Protein AF-A0A924CHD5-F1 (afdb_monomer_lite)

Radius of gyration: 20.95 Å; chains: 1; bounding box: 56×37×67 Å

Sequence (253 aa):
MTVSTIKPTGGLIPEVLKLLKDGFDDSRLDIYEPNLYRAAMLSTLPEVVMWKGEILHQLALRAERRGELQKSFRLYKLAIPHLKESSVQGEARCLRDMGIRLTLAADPDEGVETVRMACELHHLDVEMAEGSEQESKGERQLLVGHGYLLRARVIGDEDRRSAIQELIDLTIVESPGFSLRDQTILVNFTSRHTRGAARRELHRRQLELNARRFKPVDTAKSIAQVVIDTQLHMTGQIVGSVLRKEWTLPRPW

pLDDT: mean 87.85, std 13.07, range [31.47, 98.19]

Secondary structure (DSSP, 8-state):
-----PPPSSSHHHHHHHHHHHTTT-GGGGGGHHHHHHHHHH---HHHHHHHHHHHHHHHHHHHHTT-HHHHHHHHHHHHHHHHHH-HHHHHHHHHHHHHHHHHHS-HHHHHHHHHHHHHHHHHHHHTTTTSTTHHHHHHHHHHHHHHHHHHHHHTTTTHHHHHHHHHHHHHS--TT--HHHHHHHHHHHHHS--HHHHHHHHHHHHHHHHHTT-HHHHHHHHHHHHHHHHHHHHHHHHHHHH-S---PPP--

Foldseek 3Di:
DQDQPDQDDDDDLVVLLVVCVLPVVPPVSVVCLVVLVCLLPPNPPPNSLLCNLSSLLSSLSVCVVVVVLVSSLVSLVVNQVSQVSNALLSNLVSLLVNLLSCCQPNPLVSSLVSLVVSLVSLVVQLVVQPPHPCNVVSVLVNLLSLLSSLLSCCSSVPVNVVSLVVLLVSLLPPNPNDDLVSNLVSLVSSLVVADDPSNLSSLVSQLVSCVVSVPVVSNVVSVVVNVVNVVVVVVVVVCCVVVPDPPPDPPRD

Structure (mmCIF, N/CA/C/O backbone):
data_AF-A0A924CHD5-F1
#
_entry.id   AF-A0A924CHD5-F1
#
loop_
_atom_site.group_PDB
_atom_site.id
_atom_site.type_symbol
_atom_site.label_atom_id
_atom_site.label_alt_id
_atom_site.label_comp_id
_atom_site.label_asym_id
_atom_site.label_entity_id
_atom_site.label_seq_id
_atom_site.pdbx_PDB_ins_code
_atom_site.Cartn_x
_atom_site.Cartn_y
_atom_site.Cartn_z
_atom_site.occupancy
_atom_site.B_iso_or_equiv
_atom_site.auth_seq_id
_atom_site.auth_comp_id
_atom_site.auth_asym_id
_atom_site.auth_atom_id
_atom_site.pdbx_PDB_model_num
ATOM 1 N N . MET A 1 1 ? 30.028 -9.217 -13.991 1.00 31.47 1 MET A N 1
ATOM 2 C CA . MET A 1 1 ? 30.075 -7.756 -13.780 1.00 31.47 1 MET A CA 1
ATOM 3 C C . MET A 1 1 ? 28.727 -7.184 -14.193 1.00 31.47 1 MET A C 1
ATOM 5 O O . MET A 1 1 ? 28.491 -7.009 -15.380 1.00 31.47 1 MET A O 1
ATOM 9 N N . THR A 1 2 ? 27.802 -7.006 -13.252 1.00 32.81 2 THR A N 1
ATOM 10 C CA . THR A 1 2 ? 26.522 -6.329 -13.496 1.00 32.81 2 THR A CA 1
ATOM 11 C C . THR A 1 2 ? 26.797 -4.835 -13.574 1.00 32.81 2 THR A C 1
ATOM 13 O O . THR A 1 2 ? 27.087 -4.190 -12.569 1.00 32.81 2 THR A O 1
ATOM 16 N N . VAL A 1 3 ? 26.790 -4.289 -14.788 1.00 36.47 3 VAL A N 1
ATOM 17 C CA . VAL A 1 3 ? 26.818 -2.841 -14.989 1.00 36.47 3 VAL A CA 1
ATOM 18 C C . VAL A 1 3 ? 25.553 -2.299 -14.331 1.00 36.47 3 VAL A C 1
ATOM 20 O O . VAL A 1 3 ? 24.452 -2.607 -14.778 1.00 36.47 3 VAL A O 1
ATOM 23 N N . SER A 1 4 ? 25.707 -1.540 -13.246 1.00 43.88 4 SER A N 1
ATOM 24 C CA . SER A 1 4 ? 24.625 -0.745 -12.669 1.00 43.88 4 SER A CA 1
ATOM 25 C C . SER A 1 4 ? 24.182 0.262 -13.731 1.00 43.88 4 SER A C 1
ATOM 27 O O . SER A 1 4 ? 24.794 1.313 -13.918 1.00 43.88 4 SER A O 1
ATOM 29 N N . THR A 1 5 ? 23.181 -0.104 -14.529 1.00 57.34 5 THR A N 1
ATOM 30 C CA . THR A 1 5 ? 22.577 0.790 -15.514 1.00 57.34 5 THR A CA 1
ATOM 31 C C . THR A 1 5 ? 21.769 1.834 -14.764 1.00 57.34 5 THR A C 1
ATOM 33 O O . THR A 1 5 ? 20.657 1.574 -14.300 1.00 57.34 5 THR A O 1
ATOM 36 N N . ILE A 1 6 ? 22.357 3.021 -14.622 1.00 64.56 6 ILE A N 1
ATOM 37 C CA . ILE A 1 6 ? 21.700 4.191 -14.046 1.00 64.56 6 ILE A CA 1
ATOM 38 C C . ILE A 1 6 ? 20.466 4.499 -14.898 1.00 64.56 6 ILE A C 1
ATOM 40 O O . ILE A 1 6 ? 20.576 4.760 -16.097 1.00 64.56 6 ILE A O 1
ATOM 44 N N . LYS A 1 7 ? 19.278 4.450 -14.283 1.00 72.31 7 LYS A N 1
ATOM 45 C CA . LYS A 1 7 ? 18.031 4.801 -14.971 1.00 72.31 7 LYS A CA 1
ATOM 46 C C . LYS A 1 7 ? 18.092 6.274 -15.394 1.00 72.31 7 LYS A C 1
ATOM 48 O O . LYS A 1 7 ? 18.466 7.109 -14.569 1.00 72.31 7 LYS A O 1
ATOM 53 N N . PRO A 1 8 ? 17.706 6.616 -16.634 1.00 72.31 8 PRO A N 1
ATOM 54 C CA . PRO A 1 8 ? 17.754 7.990 -17.107 1.00 72.31 8 PRO A CA 1
ATOM 55 C C . PRO A 1 8 ? 16.837 8.863 -16.250 1.00 72.31 8 PRO A C 1
ATOM 57 O O . PRO A 1 8 ? 15.700 8.487 -15.948 1.00 72.31 8 PRO A O 1
ATOM 60 N N . THR A 1 9 ? 17.349 10.021 -15.839 1.00 65.56 9 THR A N 1
ATOM 61 C CA . THR A 1 9 ? 16.589 11.033 -15.111 1.00 65.56 9 THR A CA 1
ATOM 62 C C . THR A 1 9 ? 15.868 11.935 -16.115 1.00 65.56 9 THR A C 1
ATOM 64 O O . THR A 1 9 ? 16.492 12.566 -16.962 1.00 65.56 9 THR A O 1
ATOM 67 N N . GLY A 1 10 ? 14.536 11.988 -16.024 1.00 67.25 10 GLY A N 1
ATOM 68 C CA . GLY A 1 10 ? 13.690 12.782 -16.923 1.00 67.25 10 GLY A CA 1
ATOM 69 C C . GLY A 1 10 ? 13.136 12.006 -18.123 1.00 67.25 10 GLY A C 1
ATOM 70 O O . GLY A 1 10 ? 13.514 10.864 -18.384 1.00 67.25 10 GLY A O 1
ATOM 71 N N . GLY A 1 11 ? 12.185 12.626 -18.822 1.00 83.19 11 GLY A N 1
ATOM 72 C CA . GLY A 1 11 ? 11.476 12.031 -19.951 1.00 83.19 11 GLY A CA 1
ATOM 73 C C . GLY A 1 11 ? 10.073 11.543 -19.594 1.00 83.19 11 GLY A C 1
ATOM 74 O O . GLY A 1 11 ? 9.684 11.445 -18.427 1.00 83.19 11 GLY A O 1
ATOM 75 N N . LEU A 1 12 ? 9.309 11.204 -20.634 1.00 87.81 12 LEU A N 1
ATOM 76 C CA . LEU A 1 12 ? 7.874 10.941 -20.522 1.00 87.81 12 LEU A CA 1
ATOM 77 C C . LEU A 1 12 ? 7.551 9.797 -19.549 1.00 87.81 12 LEU A C 1
ATOM 79 O O . LEU A 1 12 ? 6.596 9.888 -18.782 1.00 87.81 12 LEU A O 1
ATOM 83 N N . ILE A 1 13 ? 8.340 8.718 -19.553 1.00 91.12 13 ILE A N 1
ATOM 84 C CA . ILE A 1 13 ? 8.077 7.550 -18.703 1.00 91.12 13 ILE A CA 1
ATOM 85 C C . ILE A 1 13 ? 8.277 7.874 -17.210 1.00 91.12 13 ILE A C 1
ATOM 87 O O . ILE A 1 13 ? 7.316 7.701 -16.456 1.00 91.12 13 ILE A O 1
ATOM 91 N N . PRO A 1 14 ? 9.442 8.376 -16.746 1.00 90.81 14 PRO A N 1
ATOM 92 C CA . PRO A 1 14 ? 9.608 8.797 -15.352 1.00 90.81 14 PRO A CA 1
ATOM 93 C C . PRO A 1 14 ? 8.575 9.828 -14.884 1.00 90.81 14 PRO A C 1
ATOM 95 O O . PRO A 1 14 ? 8.095 9.740 -13.754 1.00 90.81 14 PRO A O 1
ATOM 98 N N . GLU A 1 15 ? 8.210 10.783 -15.743 1.00 92.06 15 GLU A N 1
ATOM 99 C CA . GLU A 1 15 ? 7.217 11.815 -15.428 1.00 92.06 15 GLU A CA 1
ATOM 100 C C . GLU A 1 15 ? 5.823 11.225 -15.220 1.00 92.06 15 GLU A C 1
ATOM 102 O O . GLU A 1 15 ? 5.183 11.494 -14.202 1.00 92.06 15 GLU A O 1
ATOM 107 N N . VAL A 1 16 ? 5.372 10.355 -16.129 1.00 93.38 16 VAL A N 1
ATOM 108 C CA . VAL A 1 16 ? 4.087 9.663 -15.982 1.00 93.38 16 VAL A CA 1
ATOM 109 C C . VAL A 1 16 ? 4.096 8.777 -14.736 1.00 93.38 16 VAL A C 1
ATOM 111 O O . VAL A 1 16 ? 3.138 8.801 -13.968 1.00 93.38 16 VAL A O 1
ATOM 114 N N . LEU A 1 17 ? 5.174 8.035 -14.469 1.00 93.31 17 LEU A N 1
ATOM 115 C CA . LEU A 1 17 ? 5.277 7.204 -13.262 1.00 93.31 17 LEU A CA 1
ATOM 116 C C . LEU A 1 17 ? 5.223 8.040 -11.977 1.00 93.31 17 LEU A C 1
ATOM 118 O O . LEU A 1 17 ? 4.584 7.629 -11.006 1.00 93.31 17 LEU A O 1
ATOM 122 N N . LYS A 1 18 ? 5.836 9.229 -11.975 1.00 91.69 18 LYS A N 1
ATOM 123 C CA . LYS A 1 18 ? 5.732 10.181 -10.865 1.00 91.69 18 LYS A CA 1
ATOM 124 C C . LYS A 1 18 ? 4.294 10.666 -10.681 1.00 91.69 18 LYS A C 1
ATOM 126 O O . LYS A 1 18 ? 3.791 10.604 -9.562 1.00 91.69 18 LYS A O 1
ATOM 131 N N . LEU A 1 19 ? 3.602 11.041 -11.762 1.00 92.81 19 LEU A N 1
ATOM 132 C CA . LEU A 1 19 ? 2.182 11.407 -11.709 1.00 92.81 19 LEU A CA 1
ATOM 133 C C . LEU A 1 19 ? 1.327 10.277 -11.123 1.00 92.81 19 LEU A C 1
ATOM 135 O O . LEU A 1 19 ? 0.512 10.529 -10.241 1.00 92.81 19 LEU A O 1
ATOM 139 N N . LEU A 1 20 ? 1.540 9.028 -11.554 1.00 92.69 20 LEU A N 1
ATOM 140 C CA . LEU A 1 20 ? 0.814 7.865 -11.027 1.00 92.69 20 LEU A CA 1
ATOM 141 C C . LEU A 1 20 ? 1.077 7.614 -9.538 1.00 92.69 20 LEU A C 1
ATOM 143 O O . LEU A 1 20 ? 0.178 7.168 -8.821 1.00 92.69 20 LEU A O 1
ATOM 147 N N . LYS A 1 21 ? 2.302 7.878 -9.075 1.00 89.25 21 LYS A N 1
ATOM 148 C CA . LYS A 1 21 ? 2.693 7.731 -7.672 1.00 89.25 21 LYS A CA 1
ATOM 149 C C . LYS A 1 21 ? 2.075 8.820 -6.795 1.00 89.25 21 LYS A C 1
ATOM 151 O O . LYS A 1 21 ? 1.578 8.507 -5.714 1.00 89.25 21 LYS A O 1
ATOM 156 N N . ASP A 1 22 ? 2.103 10.068 -7.253 1.00 88.06 22 ASP A N 1
ATOM 157 C CA . ASP A 1 22 ? 1.598 11.219 -6.502 1.00 88.06 22 ASP A CA 1
ATOM 158 C C . ASP A 1 22 ? 0.056 11.233 -6.502 1.00 88.06 22 ASP A C 1
ATOM 160 O O . ASP A 1 22 ? -0.579 11.375 -5.455 1.00 88.06 22 ASP A O 1
ATOM 164 N N . GLY A 1 23 ? -0.554 10.970 -7.660 1.00 88.00 23 GLY A N 1
ATOM 165 C CA . GLY A 1 23 ? -1.993 10.787 -7.860 1.00 88.00 23 GLY A CA 1
ATOM 166 C C . GLY A 1 23 ? -2.449 9.339 -7.679 1.00 88.00 23 GLY A C 1
ATOM 167 O O . GLY A 1 23 ? -3.265 8.841 -8.453 1.00 88.00 23 GLY A O 1
ATOM 168 N N . PHE A 1 24 ? -1.933 8.638 -6.666 1.00 86.69 24 PHE A N 1
ATOM 169 C CA . PHE A 1 24 ? -2.200 7.207 -6.468 1.00 86.69 24 PHE A CA 1
ATOM 170 C C . PHE A 1 24 ? -3.678 6.859 -6.239 1.00 86.69 24 PHE A C 1
ATOM 172 O O . PHE A 1 24 ? -4.020 5.689 -6.243 1.00 86.69 24 PHE A O 1
ATOM 179 N N . ASP A 1 25 ? -4.566 7.813 -6.001 1.00 86.25 25 ASP A N 1
ATOM 180 C CA . ASP A 1 25 ? -6.011 7.584 -5.903 1.00 86.25 25 ASP A CA 1
ATOM 181 C C . ASP A 1 25 ? -6.810 8.445 -6.894 1.00 86.25 25 ASP A C 1
ATOM 183 O O . ASP A 1 25 ? -8.025 8.574 -6.765 1.00 86.25 25 ASP A O 1
ATOM 187 N N . ASP A 1 26 ? -6.138 9.006 -7.904 1.00 89.50 26 ASP A N 1
ATOM 188 C CA . ASP A 1 26 ? -6.758 9.769 -8.981 1.00 89.50 26 ASP A CA 1
ATOM 189 C C . ASP A 1 26 ? -7.103 8.849 -10.160 1.00 89.50 26 ASP A C 1
ATOM 191 O O . ASP A 1 26 ? -6.224 8.346 -10.866 1.00 89.50 26 ASP A O 1
ATOM 195 N N . SER A 1 27 ? -8.399 8.623 -10.379 1.00 90.00 27 SER A N 1
ATOM 196 C CA . SER A 1 27 ? -8.899 7.813 -11.495 1.00 90.00 27 SER A CA 1
ATOM 197 C C . SER A 1 27 ? -8.709 8.486 -12.853 1.00 90.00 27 SER A C 1
ATOM 199 O O . SER A 1 27 ? -8.673 7.801 -13.872 1.00 90.00 27 SER A O 1
ATOM 201 N N . ARG A 1 28 ? -8.517 9.812 -12.911 1.00 92.25 28 ARG A N 1
ATOM 202 C CA . ARG A 1 28 ? -8.279 10.519 -14.182 1.00 92.25 28 ARG A CA 1
ATOM 203 C C . ARG A 1 28 ? -6.972 10.087 -14.827 1.00 92.25 28 ARG A C 1
ATOM 205 O O . ARG A 1 28 ? -6.844 10.131 -16.045 1.00 92.25 28 ARG A O 1
ATOM 212 N N . LEU A 1 29 ? -6.012 9.637 -14.022 1.00 93.81 29 LEU A N 1
ATOM 213 C CA . LEU A 1 29 ? -4.740 9.151 -14.527 1.00 93.81 29 LEU A CA 1
ATOM 214 C C . LEU A 1 29 ? -4.874 7.772 -15.200 1.00 93.81 29 LEU A C 1
ATOM 216 O O . LEU A 1 29 ? -3.907 7.320 -15.813 1.00 93.81 29 LEU A O 1
ATOM 220 N N . ASP A 1 30 ? -6.017 7.067 -15.109 1.00 92.50 30 ASP A N 1
ATOM 221 C CA . ASP A 1 30 ? -6.225 5.730 -15.717 1.00 92.50 30 ASP A CA 1
ATOM 222 C C . ASP A 1 30 ? -5.979 5.751 -17.237 1.00 92.50 30 ASP A C 1
ATOM 224 O O . ASP A 1 30 ? -5.567 4.748 -17.820 1.00 92.50 30 ASP A O 1
ATOM 228 N N . ILE A 1 31 ? -6.113 6.927 -17.861 1.00 93.62 31 ILE A N 1
ATOM 229 C CA . ILE A 1 31 ? -5.826 7.178 -19.280 1.00 93.62 31 ILE A CA 1
ATOM 230 C C .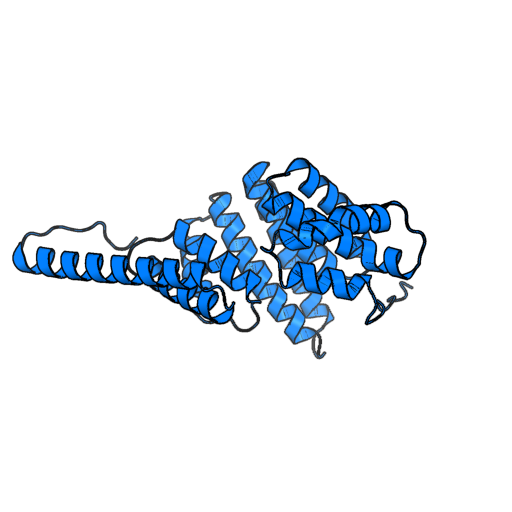 ILE A 1 31 ? -4.412 6.760 -19.711 1.00 93.62 31 ILE A C 1
ATOM 232 O O . ILE A 1 31 ? -4.201 6.422 -20.875 1.00 93.62 31 ILE A O 1
ATOM 236 N N . TYR A 1 32 ? -3.437 6.763 -18.796 1.00 94.69 32 TYR A N 1
ATOM 237 C CA . TYR A 1 32 ? -2.054 6.404 -19.113 1.00 94.69 32 TYR A CA 1
ATOM 238 C C . TYR A 1 32 ? -1.833 4.887 -19.177 1.00 94.69 32 TYR A C 1
ATOM 240 O O . TYR A 1 32 ? -0.871 4.433 -19.798 1.00 94.69 32 TYR A O 1
ATOM 248 N N . GLU A 1 33 ? -2.709 4.083 -18.569 1.00 94.62 33 GLU A N 1
ATOM 249 C CA . GLU A 1 33 ? -2.469 2.648 -18.390 1.00 94.62 33 GLU A CA 1
ATOM 250 C C . GLU A 1 33 ? -2.358 1.849 -19.690 1.00 94.62 33 GLU A C 1
ATOM 252 O O . GLU A 1 33 ? -1.415 1.063 -19.792 1.00 94.62 33 GLU A O 1
ATOM 257 N N . PRO A 1 34 ? -3.235 2.019 -20.701 1.00 95.31 34 PRO A N 1
ATOM 258 C CA . PRO A 1 34 ? -3.138 1.227 -21.926 1.00 95.31 34 PRO A CA 1
ATOM 259 C C . PRO A 1 34 ? -1.819 1.467 -22.666 1.00 95.31 34 PRO A C 1
ATOM 261 O O . PRO A 1 34 ? -1.208 0.528 -23.177 1.00 95.31 34 PRO A O 1
ATOM 264 N N . ASN A 1 35 ? -1.355 2.719 -22.686 1.00 94.56 35 ASN A N 1
ATOM 265 C CA . ASN A 1 35 ? -0.107 3.093 -23.345 1.00 94.56 35 ASN A CA 1
ATOM 266 C C . ASN A 1 35 ? 1.111 2.616 -22.554 1.00 94.56 35 ASN A C 1
ATOM 268 O O . ASN A 1 35 ? 2.040 2.085 -23.155 1.00 94.56 35 ASN A O 1
ATOM 272 N N . LEU A 1 36 ? 1.085 2.722 -21.224 1.00 95.19 36 LEU A N 1
ATOM 273 C CA . LEU A 1 36 ? 2.125 2.166 -20.361 1.00 95.19 36 LEU A CA 1
ATOM 274 C C . LEU A 1 36 ? 2.216 0.643 -20.478 1.00 95.19 36 LEU A C 1
ATOM 276 O O . LEU A 1 36 ? 3.312 0.104 -20.602 1.00 95.19 36 LEU A O 1
ATOM 280 N N . TYR A 1 37 ? 1.078 -0.051 -20.494 1.00 96.25 37 TYR A N 1
ATOM 281 C CA . TYR A 1 37 ? 1.039 -1.498 -20.674 1.00 96.25 37 TYR A CA 1
ATOM 282 C C . TYR A 1 37 ? 1.611 -1.890 -22.037 1.00 96.25 37 TYR A C 1
ATOM 284 O O . TYR A 1 37 ? 2.501 -2.733 -22.112 1.00 96.25 37 TYR A O 1
ATOM 292 N N . ARG A 1 38 ? 1.169 -1.229 -23.116 1.00 95.12 38 ARG A N 1
ATOM 293 C CA . ARG A 1 38 ? 1.713 -1.457 -24.461 1.00 95.12 38 ARG A CA 1
ATOM 294 C C . ARG A 1 38 ? 3.221 -1.209 -24.501 1.00 95.12 38 ARG A C 1
ATOM 296 O O . ARG A 1 38 ? 3.946 -2.033 -25.047 1.00 95.12 38 ARG A O 1
ATOM 303 N N . ALA A 1 39 ? 3.689 -0.116 -23.902 1.00 92.94 39 ALA A N 1
ATOM 304 C CA . ALA A 1 39 ? 5.104 0.222 -23.840 1.00 92.94 39 ALA A CA 1
ATOM 305 C C . ALA A 1 39 ? 5.903 -0.863 -23.102 1.00 92.94 39 ALA A C 1
ATOM 307 O O . ALA A 1 39 ? 6.859 -1.394 -23.658 1.00 92.94 39 ALA A O 1
ATOM 308 N N . ALA A 1 40 ? 5.473 -1.261 -21.903 1.00 94.38 40 ALA A N 1
ATOM 309 C CA . ALA A 1 40 ? 6.147 -2.291 -21.114 1.00 94.38 40 ALA A CA 1
ATOM 310 C C . ALA A 1 40 ? 6.175 -3.664 -21.804 1.00 94.38 40 ALA A C 1
ATOM 312 O O . ALA A 1 40 ? 7.127 -4.424 -21.622 1.00 94.38 40 ALA A O 1
ATOM 313 N N . MET A 1 41 ? 5.142 -3.999 -22.580 1.00 95.06 41 MET A N 1
ATOM 314 C CA . MET A 1 41 ? 5.026 -5.313 -23.214 1.00 95.06 41 MET A CA 1
ATOM 315 C C . MET A 1 41 ? 5.693 -5.397 -24.588 1.00 95.06 41 MET A C 1
ATOM 317 O O . MET A 1 41 ? 6.179 -6.469 -24.936 1.00 95.06 41 MET A O 1
ATOM 321 N N . LEU A 1 42 ? 5.698 -4.312 -25.368 1.00 93.94 42 LEU A N 1
ATOM 322 C CA . LEU A 1 42 ? 6.062 -4.353 -26.791 1.00 93.94 42 LEU A CA 1
ATOM 323 C C . LEU A 1 42 ? 7.258 -3.473 -27.163 1.00 93.94 42 LEU A C 1
ATOM 325 O O . LEU A 1 42 ? 7.823 -3.657 -28.237 1.00 93.94 42 LEU A O 1
ATOM 329 N N . SER A 1 43 ? 7.625 -2.492 -26.335 1.00 91.88 43 SER A N 1
ATOM 330 C CA . SER A 1 43 ? 8.692 -1.559 -26.695 1.00 91.88 43 SER A CA 1
ATOM 331 C C . SER A 1 43 ? 10.066 -2.211 -26.586 1.00 91.88 43 SER A C 1
ATOM 333 O O . SER A 1 43 ? 10.381 -2.866 -25.594 1.00 91.88 43 SER A O 1
ATOM 335 N N . THR A 1 44 ? 10.909 -1.953 -27.583 1.00 91.19 44 THR A N 1
ATOM 336 C CA . THR A 1 44 ? 12.344 -2.265 -27.566 1.00 91.19 44 THR A CA 1
ATOM 337 C C . THR A 1 44 ? 13.200 -1.039 -27.251 1.00 91.19 44 THR A C 1
ATOM 339 O O . THR A 1 44 ? 14.424 -1.148 -27.197 1.00 91.19 44 THR A O 1
ATOM 342 N N . LEU A 1 45 ? 12.581 0.131 -27.038 1.00 89.06 45 LEU A N 1
ATOM 343 C CA . LEU A 1 45 ? 13.307 1.355 -26.710 1.00 89.06 45 LEU A CA 1
ATOM 344 C C . LEU A 1 45 ? 14.052 1.172 -25.378 1.00 89.06 45 LEU A C 1
ATOM 346 O O . LEU A 1 45 ? 13.400 0.840 -24.380 1.00 89.06 45 LEU A O 1
ATOM 350 N N . PRO A 1 46 ? 15.375 1.427 -25.320 1.00 87.81 46 PRO A N 1
ATOM 351 C CA . PRO A 1 46 ? 16.176 1.184 -24.119 1.00 87.81 46 PRO A CA 1
ATOM 352 C C . PRO A 1 46 ? 15.618 1.860 -22.863 1.00 87.81 46 PRO A C 1
ATOM 354 O O . PRO A 1 46 ? 15.579 1.254 -21.796 1.00 87.81 46 PRO A O 1
ATOM 357 N N . GLU A 1 47 ? 15.113 3.088 -22.995 1.00 86.00 47 GLU A N 1
ATOM 358 C CA . GLU A 1 47 ? 14.473 3.821 -21.900 1.00 86.00 47 GLU A CA 1
ATOM 359 C C . GLU A 1 47 ? 13.262 3.076 -21.323 1.00 86.00 47 GLU A C 1
ATOM 361 O O . GLU A 1 47 ? 13.148 2.922 -20.110 1.00 86.00 47 GLU A O 1
ATOM 366 N N . VAL A 1 48 ? 12.389 2.531 -22.170 1.00 88.19 48 VAL A N 1
ATOM 367 C CA . VAL A 1 48 ? 11.199 1.805 -21.717 1.00 88.19 48 VAL A CA 1
ATOM 368 C C . VAL A 1 48 ? 11.598 0.482 -21.079 1.00 88.19 48 VAL A C 1
ATOM 370 O O . VAL A 1 48 ? 11.049 0.120 -20.041 1.00 88.19 48 VAL A O 1
ATOM 373 N N . VAL A 1 49 ? 12.582 -0.213 -21.658 1.00 89.75 49 VAL A N 1
ATOM 374 C CA . VAL A 1 49 ? 13.107 -1.473 -21.116 1.00 89.75 49 VAL A CA 1
ATOM 375 C C . VAL A 1 49 ? 13.664 -1.264 -19.703 1.00 89.75 49 VAL A C 1
ATOM 377 O O . VAL A 1 49 ? 13.310 -2.020 -18.801 1.00 89.75 49 VAL A O 1
ATOM 380 N N . MET A 1 50 ? 14.431 -0.192 -19.466 1.00 89.44 50 MET A N 1
ATOM 381 C CA . MET A 1 50 ? 14.963 0.145 -18.134 1.00 89.44 50 MET A CA 1
ATOM 382 C C . MET A 1 50 ? 13.875 0.460 -17.096 1.00 89.44 50 MET A C 1
ATOM 384 O O . MET A 1 50 ? 14.050 0.207 -15.900 1.00 89.44 50 MET A O 1
ATOM 388 N N . TRP A 1 51 ? 12.744 1.016 -17.531 1.00 92.75 51 TRP A N 1
ATOM 389 C CA . TRP A 1 51 ? 11.620 1.366 -16.658 1.00 92.75 51 TRP A CA 1
ATOM 390 C C . TRP A 1 51 ? 10.532 0.289 -16.591 1.00 92.75 51 TRP A C 1
ATOM 392 O O . TRP A 1 51 ? 9.594 0.428 -15.806 1.00 92.75 51 TRP A O 1
ATOM 402 N N . LYS A 1 52 ? 10.659 -0.808 -17.345 1.00 94.56 52 LYS A N 1
ATOM 403 C CA . LYS A 1 52 ? 9.629 -1.846 -17.487 1.00 94.56 52 LYS A CA 1
ATOM 404 C C . LYS A 1 52 ? 9.144 -2.400 -16.149 1.00 94.56 52 LYS A C 1
ATOM 406 O O . LYS A 1 52 ? 7.937 -2.479 -15.931 1.00 94.56 52 LYS A O 1
ATOM 411 N N . GLY A 1 53 ? 10.064 -2.726 -15.240 1.00 95.31 53 GLY A N 1
ATOM 412 C CA . GLY A 1 53 ? 9.716 -3.206 -13.900 1.00 95.31 53 GLY A CA 1
ATOM 413 C C . GLY A 1 53 ? 8.875 -2.201 -13.105 1.00 95.31 53 GLY A C 1
ATOM 414 O O . GLY A 1 53 ? 7.879 -2.576 -12.493 1.00 95.31 53 GLY A O 1
ATOM 415 N N . GLU A 1 54 ? 9.212 -0.909 -13.175 1.00 95.38 54 GLU A N 1
ATOM 416 C CA . GLU A 1 54 ? 8.447 0.147 -12.499 1.00 95.38 54 GLU A CA 1
ATOM 417 C C . GLU A 1 54 ? 7.071 0.345 -13.135 1.00 95.38 54 GLU A C 1
ATOM 419 O O . GLU A 1 54 ? 6.082 0.480 -12.421 1.00 95.38 54 GLU A O 1
ATOM 424 N N . ILE A 1 55 ? 6.995 0.322 -14.469 1.00 96.19 55 ILE A N 1
ATOM 425 C CA . ILE A 1 55 ? 5.729 0.436 -15.195 1.00 96.19 55 ILE A CA 1
ATOM 426 C C . ILE A 1 55 ? 4.784 -0.691 -14.780 1.00 96.19 55 ILE A C 1
ATOM 428 O O . ILE A 1 55 ? 3.652 -0.428 -14.378 1.00 96.19 55 ILE A O 1
ATOM 432 N N . LEU A 1 56 ? 5.248 -1.941 -14.844 1.00 97.81 56 LEU A N 1
ATOM 433 C CA . LEU A 1 56 ? 4.441 -3.110 -14.498 1.00 97.81 56 LEU A CA 1
ATOM 434 C C . LEU A 1 56 ? 3.998 -3.075 -13.034 1.00 97.81 56 LEU A C 1
ATOM 436 O O . LEU A 1 56 ? 2.830 -3.334 -12.750 1.00 97.81 56 LEU A O 1
ATOM 440 N N . HIS A 1 57 ? 4.889 -2.680 -12.125 1.00 97.00 57 HIS A N 1
ATOM 441 C CA . HIS A 1 57 ? 4.549 -2.513 -10.718 1.00 97.00 57 HIS A CA 1
ATOM 442 C C . HIS A 1 57 ? 3.476 -1.431 -10.508 1.00 97.00 57 HIS A C 1
ATOM 444 O O . HIS A 1 57 ? 2.478 -1.677 -9.830 1.00 97.00 57 HIS A O 1
ATOM 450 N N . GLN A 1 58 ? 3.605 -0.256 -11.134 1.00 95.88 58 GLN A N 1
ATOM 451 C CA . GLN A 1 58 ? 2.571 0.777 -11.029 1.00 95.88 58 GLN A CA 1
ATOM 452 C C . GLN A 1 58 ? 1.234 0.293 -11.593 1.00 95.88 58 GLN A C 1
ATOM 454 O O . GLN A 1 58 ? 0.205 0.498 -10.955 1.00 95.88 58 GLN A O 1
ATOM 459 N N . LEU A 1 59 ? 1.228 -0.398 -12.736 1.00 97.19 59 LEU A N 1
ATOM 460 C CA . LEU A 1 59 ? 0.010 -0.986 -13.298 1.00 97.19 59 LEU A CA 1
ATOM 461 C C . LEU A 1 59 ? -0.617 -2.026 -12.355 1.00 97.19 59 LEU A C 1
ATOM 463 O O . LEU A 1 59 ? -1.843 -2.061 -12.238 1.00 97.19 59 LEU A O 1
ATOM 467 N N . ALA A 1 60 ? 0.193 -2.831 -11.656 1.00 96.94 60 ALA A N 1
ATOM 468 C CA . ALA A 1 60 ? -0.289 -3.779 -10.649 1.00 96.94 60 ALA A CA 1
ATOM 469 C C . ALA A 1 60 ? -1.040 -3.048 -9.528 1.00 96.94 60 ALA A C 1
ATOM 471 O O . ALA A 1 60 ? -2.191 -3.377 -9.239 1.00 96.94 60 ALA A O 1
ATOM 472 N N . LEU A 1 61 ? -0.446 -1.980 -8.987 1.00 94.31 61 LEU A N 1
ATOM 473 C CA . LEU A 1 61 ? -1.058 -1.142 -7.954 1.00 94.31 61 LEU A CA 1
ATOM 474 C C . LEU A 1 61 ? -2.379 -0.501 -8.397 1.00 94.31 61 LEU A C 1
ATOM 476 O O . LEU A 1 61 ? -3.263 -0.280 -7.570 1.00 94.31 61 LEU A O 1
ATOM 480 N N . ARG A 1 62 ? -2.547 -0.171 -9.683 1.00 94.31 62 ARG A N 1
ATOM 481 C CA . ARG A 1 62 ? -3.824 0.375 -10.182 1.00 94.31 62 ARG A CA 1
ATOM 482 C C . ARG A 1 62 ? -4.875 -0.704 -10.372 1.00 94.31 62 ARG A C 1
ATOM 484 O O . ARG A 1 62 ? -6.022 -0.496 -9.982 1.00 94.31 62 ARG A O 1
ATOM 491 N N . ALA A 1 63 ? -4.474 -1.861 -10.896 1.00 94.38 63 ALA A N 1
ATOM 492 C CA . ALA A 1 63 ? -5.337 -3.032 -10.983 1.00 94.38 63 ALA A CA 1
ATOM 493 C C 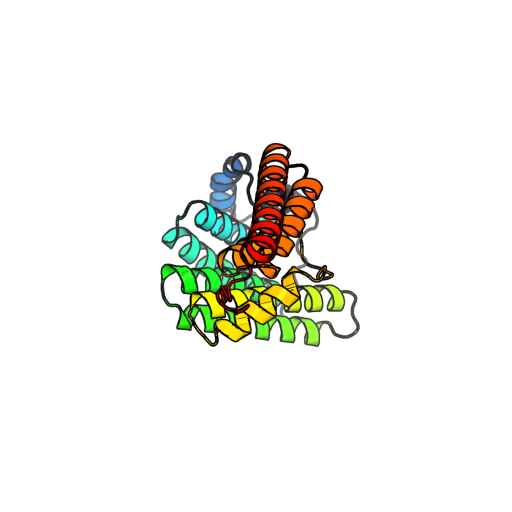. ALA A 1 63 ? -5.891 -3.409 -9.596 1.00 94.38 63 ALA A C 1
ATOM 495 O O . ALA A 1 63 ? -7.090 -3.640 -9.462 1.00 94.38 63 ALA A O 1
ATOM 496 N N . GLU A 1 64 ? -5.069 -3.356 -8.540 1.00 91.75 64 GLU A N 1
ATOM 497 C CA . GLU A 1 64 ? -5.537 -3.556 -7.159 1.00 91.75 64 GLU A CA 1
ATOM 498 C C . GLU A 1 64 ? -6.636 -2.585 -6.744 1.00 91.75 64 GLU A C 1
ATOM 500 O O . GLU A 1 64 ? -7.634 -2.998 -6.158 1.00 91.75 64 GLU A O 1
ATOM 505 N N . ARG A 1 65 ? -6.459 -1.290 -7.027 1.00 89.06 65 ARG A N 1
ATOM 506 C CA . ARG A 1 65 ? -7.424 -0.257 -6.626 1.00 89.06 65 ARG A CA 1
ATOM 507 C C . ARG A 1 65 ? -8.788 -0.454 -7.273 1.00 89.06 65 ARG A C 1
ATOM 509 O O . ARG A 1 65 ? -9.789 -0.066 -6.682 1.00 89.06 65 ARG A O 1
ATOM 516 N N . ARG A 1 66 ? -8.827 -1.076 -8.453 1.00 90.50 66 ARG A N 1
ATOM 517 C CA . ARG A 1 66 ? -10.065 -1.457 -9.145 1.00 90.50 66 ARG A CA 1
ATOM 518 C C . ARG A 1 66 ? -10.590 -2.841 -8.755 1.00 90.50 66 ARG A C 1
ATOM 520 O O . ARG A 1 66 ? -11.614 -3.263 -9.278 1.00 90.50 66 ARG A O 1
ATOM 527 N N . GLY A 1 67 ? -9.912 -3.556 -7.858 1.00 90.69 67 GLY A N 1
ATOM 528 C CA . GLY A 1 67 ? -10.279 -4.922 -7.480 1.00 90.69 67 GLY A CA 1
ATOM 529 C C . GLY A 1 67 ? -9.948 -5.977 -8.545 1.00 90.69 67 GLY A C 1
ATOM 530 O O . GLY A 1 67 ? -10.418 -7.107 -8.454 1.00 90.69 67 GLY A O 1
ATOM 531 N N . GLU A 1 68 ? -9.117 -5.655 -9.543 1.00 94.25 68 GLU A N 1
ATOM 532 C CA . GLU A 1 68 ? -8.680 -6.570 -10.608 1.00 94.25 68 GLU A CA 1
ATOM 533 C C . GLU A 1 68 ? -7.563 -7.511 -10.100 1.00 94.25 68 GLU A C 1
ATOM 535 O O . GLU A 1 68 ? -6.433 -7.498 -10.596 1.00 94.25 68 GLU A O 1
ATOM 540 N N . LEU A 1 69 ? -7.866 -8.331 -9.088 1.00 92.38 69 LEU A N 1
ATOM 541 C CA . LEU A 1 69 ? -6.883 -9.110 -8.316 1.00 92.38 69 LEU A CA 1
ATOM 542 C C . LEU A 1 69 ? -5.982 -10.003 -9.184 1.00 92.38 69 LEU A C 1
ATOM 544 O O . LEU A 1 69 ? -4.759 -9.936 -9.092 1.00 92.38 69 LEU A O 1
ATOM 548 N N . GLN A 1 70 ? -6.569 -10.789 -10.089 1.00 94.12 70 GLN A N 1
ATOM 549 C CA . GLN A 1 70 ? -5.806 -11.699 -10.955 1.00 94.12 70 GLN A CA 1
ATOM 550 C C . GLN A 1 70 ? -4.851 -10.959 -11.900 1.00 94.12 70 GLN A C 1
ATOM 552 O O . GLN A 1 70 ? -3.738 -11.412 -12.175 1.00 94.12 70 GLN A O 1
ATOM 557 N N . LYS A 1 71 ? -5.271 -9.789 -12.390 1.00 95.75 71 LYS A N 1
ATOM 558 C CA . LYS A 1 71 ? -4.434 -8.939 -13.237 1.00 95.75 71 LYS A CA 1
ATOM 559 C C . LYS A 1 71 ? -3.303 -8.313 -12.425 1.00 95.75 71 LYS A C 1
ATOM 561 O O . LYS A 1 71 ? -2.173 -8.305 -12.902 1.00 95.75 71 LYS A O 1
ATOM 566 N N . SER A 1 72 ? -3.589 -7.846 -11.209 1.00 96.38 72 SER A N 1
ATOM 567 C CA . SER A 1 72 ? -2.580 -7.326 -10.280 1.00 96.38 72 SER A CA 1
ATOM 568 C C . SER A 1 72 ? -1.481 -8.360 -10.006 1.00 96.38 72 SER A C 1
ATOM 570 O O . SER A 1 72 ? -0.315 -8.084 -10.283 1.00 96.38 72 SER A O 1
ATOM 572 N N . PHE A 1 73 ? -1.833 -9.587 -9.600 1.00 95.94 73 PHE A N 1
ATOM 573 C CA . PHE A 1 73 ? -0.841 -10.641 -9.352 1.00 95.94 73 PHE A CA 1
ATOM 574 C C . PHE A 1 73 ? -0.004 -10.976 -10.584 1.00 95.94 73 PHE A C 1
ATOM 576 O O . PHE A 1 73 ? 1.212 -11.144 -10.485 1.00 95.94 73 PHE A O 1
ATOM 583 N N . ARG A 1 74 ? -0.629 -11.041 -11.766 1.00 96.75 74 ARG A N 1
ATOM 584 C CA . ARG A 1 74 ? 0.104 -11.248 -13.019 1.00 96.75 74 ARG A CA 1
ATOM 585 C C . ARG A 1 74 ? 1.120 -10.131 -13.258 1.00 96.75 74 ARG A C 1
ATOM 587 O O . ARG A 1 74 ? 2.252 -10.415 -13.633 1.00 96.75 74 ARG A O 1
ATOM 594 N N . LEU A 1 75 ? 0.725 -8.878 -13.048 1.00 98.19 75 LEU A N 1
ATOM 595 C CA . LEU A 1 75 ? 1.595 -7.720 -13.248 1.00 98.19 75 LEU A CA 1
ATOM 596 C C . LEU A 1 75 ? 2.753 -7.690 -12.242 1.00 98.19 75 LEU A C 1
ATOM 598 O O . LEU A 1 75 ? 3.877 -7.429 -12.659 1.00 98.19 75 LEU A O 1
ATOM 602 N N . TYR A 1 76 ? 2.527 -8.044 -10.972 1.00 97.50 76 TYR A N 1
ATOM 603 C CA . TYR A 1 76 ? 3.608 -8.211 -9.992 1.00 97.50 76 TYR A CA 1
ATOM 604 C C . TYR A 1 76 ? 4.618 -9.273 -10.412 1.00 97.50 76 TYR A C 1
ATOM 606 O O . TYR A 1 76 ? 5.814 -8.996 -10.474 1.00 97.50 76 TYR A O 1
ATOM 614 N N . LYS A 1 77 ? 4.138 -10.467 -10.779 1.00 96.50 77 LYS A N 1
ATOM 615 C CA . LYS A 1 77 ? 4.997 -11.571 -11.233 1.00 96.50 77 LYS A CA 1
ATOM 616 C C . LYS A 1 77 ? 5.829 -11.189 -12.460 1.00 96.50 77 LYS A C 1
ATOM 618 O O . LYS A 1 77 ? 6.973 -11.611 -12.572 1.00 96.50 77 LYS A O 1
ATOM 623 N N . LEU A 1 78 ? 5.285 -10.357 -13.352 1.00 97.06 78 LEU A N 1
ATOM 624 C CA . LEU A 1 78 ? 6.028 -9.807 -14.489 1.00 97.06 78 LEU A CA 1
ATOM 625 C C . LEU A 1 78 ? 7.018 -8.700 -14.085 1.00 97.06 78 LEU A C 1
ATOM 627 O O . LEU A 1 78 ? 8.045 -8.544 -14.738 1.00 97.06 78 LEU A O 1
ATOM 631 N N . ALA A 1 79 ? 6.725 -7.918 -13.045 1.00 97.25 79 ALA A N 1
ATOM 632 C CA . ALA A 1 79 ? 7.572 -6.816 -12.593 1.00 97.25 79 ALA A CA 1
ATOM 633 C C . ALA A 1 79 ? 8.818 -7.288 -11.825 1.00 97.25 79 ALA A C 1
ATOM 635 O O . ALA A 1 79 ? 9.887 -6.701 -11.995 1.00 97.25 79 ALA A O 1
ATOM 636 N N . ILE A 1 80 ? 8.686 -8.329 -10.992 1.00 96.00 80 ILE A N 1
ATOM 637 C CA . ILE A 1 80 ? 9.733 -8.794 -10.062 1.00 96.00 80 ILE A CA 1
ATOM 638 C C . ILE A 1 80 ? 11.079 -9.072 -10.758 1.00 96.00 80 ILE A C 1
ATOM 640 O O . ILE A 1 80 ? 12.066 -8.488 -10.311 1.00 96.00 80 ILE A O 1
ATOM 644 N N . PRO A 1 81 ? 11.166 -9.858 -11.855 1.00 94.44 81 PRO A N 1
ATOM 645 C CA . PRO A 1 81 ? 12.452 -10.149 -12.498 1.00 94.44 81 PRO A CA 1
ATOM 646 C C . PRO A 1 81 ? 13.180 -8.881 -12.961 1.00 94.44 81 PRO A C 1
ATOM 648 O O . PRO A 1 81 ? 14.365 -8.706 -12.698 1.00 94.44 81 PRO A O 1
ATOM 651 N N . HIS A 1 82 ? 12.443 -7.940 -13.560 1.00 93.25 82 HIS A N 1
ATOM 652 C CA . HIS A 1 82 ? 12.998 -6.671 -14.034 1.00 93.25 82 HIS A CA 1
ATOM 653 C C . HIS A 1 82 ? 13.444 -5.747 -12.896 1.00 93.25 82 HIS A C 1
ATOM 655 O O . HIS A 1 82 ? 14.383 -4.970 -13.052 1.00 93.25 82 HIS A O 1
ATOM 661 N N . LEU A 1 83 ? 12.753 -5.784 -11.755 1.00 92.56 83 LEU A N 1
ATOM 662 C CA . LEU A 1 83 ? 13.125 -4.975 -10.598 1.00 92.56 83 LEU A CA 1
ATOM 663 C C . LEU A 1 83 ? 14.352 -5.548 -9.893 1.00 92.56 83 LEU A C 1
ATOM 665 O O . LEU A 1 83 ? 15.257 -4.771 -9.595 1.00 92.56 83 LEU A O 1
ATOM 669 N N . LYS A 1 84 ? 14.413 -6.873 -9.728 1.00 89.75 84 LYS A N 1
ATOM 670 C CA . LYS A 1 84 ? 15.541 -7.608 -9.142 1.00 89.75 84 LYS A CA 1
ATOM 671 C C . LYS A 1 84 ? 16.860 -7.350 -9.862 1.00 89.75 84 LYS A C 1
ATOM 673 O O . LYS A 1 84 ? 17.873 -7.109 -9.217 1.00 89.75 84 LYS A O 1
ATOM 678 N N . GLU A 1 85 ? 16.838 -7.338 -11.193 1.00 84.81 85 GLU A N 1
ATOM 679 C CA . GLU A 1 85 ? 18.015 -7.000 -12.005 1.00 84.81 85 GLU A CA 1
ATOM 680 C C . GLU A 1 85 ? 18.499 -5.559 -11.777 1.00 84.81 85 GLU A C 1
ATOM 682 O O . GLU A 1 85 ? 19.678 -5.266 -11.966 1.00 84.81 85 GLU A O 1
ATOM 687 N N . SER A 1 86 ? 17.597 -4.655 -11.378 1.00 81.31 86 SER A N 1
ATOM 688 C CA . SER A 1 86 ? 17.884 -3.221 -11.269 1.00 81.31 86 SER A CA 1
ATOM 689 C C . SER A 1 86 ? 18.235 -2.749 -9.856 1.00 81.31 86 SER A C 1
ATOM 691 O O . SER A 1 86 ? 19.086 -1.874 -9.716 1.00 81.31 86 SER A O 1
ATOM 693 N N . SER A 1 87 ? 17.571 -3.267 -8.815 1.00 84.06 87 SER A N 1
ATOM 694 C CA . SER A 1 87 ? 17.862 -2.940 -7.416 1.00 84.06 87 SER A CA 1
ATOM 695 C C . SER A 1 87 ? 17.151 -3.868 -6.424 1.00 84.06 87 SER A C 1
ATOM 697 O O . SER A 1 87 ? 15.969 -4.184 -6.586 1.00 84.06 87 SER A O 1
ATOM 699 N N . VAL A 1 88 ? 17.842 -4.190 -5.324 1.00 89.12 88 VAL A N 1
ATOM 700 C CA . VAL A 1 88 ? 17.286 -4.921 -4.165 1.00 89.12 88 VAL A CA 1
ATOM 701 C C . VAL A 1 88 ? 16.053 -4.196 -3.618 1.00 89.12 88 VAL A C 1
ATOM 703 O O . VAL A 1 88 ? 14.983 -4.784 -3.470 1.00 89.12 88 VAL A O 1
ATOM 706 N N . GLN A 1 89 ? 16.148 -2.874 -3.445 1.00 88.56 89 GLN A N 1
ATOM 707 C CA . GLN A 1 89 ? 15.025 -2.022 -3.050 1.00 88.56 89 GLN A CA 1
ATOM 708 C C . GLN A 1 89 ? 13.796 -2.143 -3.972 1.00 88.56 89 GLN A C 1
ATOM 710 O O . GLN A 1 89 ? 12.651 -2.026 -3.523 1.00 88.56 89 GLN A O 1
ATOM 715 N N . GLY A 1 90 ? 14.021 -2.314 -5.279 1.00 91.06 90 GLY A N 1
ATOM 716 C CA . GLY A 1 90 ? 12.966 -2.454 -6.276 1.00 91.06 90 GLY A CA 1
ATOM 717 C C . GLY A 1 90 ? 12.191 -3.755 -6.095 1.00 91.06 90 GLY A C 1
ATOM 718 O O . GLY A 1 90 ? 10.959 -3.719 -6.069 1.00 91.06 90 GLY A O 1
ATOM 719 N N . GLU A 1 91 ? 12.914 -4.867 -5.937 1.00 94.56 91 GLU A N 1
ATOM 720 C CA . GLU A 1 91 ? 12.359 -6.196 -5.644 1.00 94.56 91 GLU A CA 1
ATOM 721 C C . GLU A 1 91 ? 11.581 -6.184 -4.324 1.00 94.56 91 GLU A C 1
ATOM 723 O O . GLU A 1 91 ? 10.395 -6.517 -4.316 1.00 94.56 91 GLU A O 1
ATOM 728 N N . ALA A 1 92 ? 12.201 -5.689 -3.249 1.00 95.25 92 ALA A N 1
ATOM 729 C CA . ALA A 1 92 ? 11.607 -5.611 -1.916 1.00 95.25 92 ALA A CA 1
ATOM 730 C C . ALA A 1 92 ? 10.247 -4.897 -1.926 1.00 95.25 92 ALA A C 1
ATOM 732 O O . ALA A 1 92 ? 9.237 -5.429 -1.469 1.00 95.25 92 ALA A O 1
ATOM 733 N N . ARG A 1 93 ? 10.172 -3.713 -2.544 1.00 93.44 93 ARG A N 1
ATOM 734 C CA . ARG A 1 93 ? 8.922 -2.944 -2.623 1.00 93.44 93 ARG A CA 1
ATOM 735 C C . ARG A 1 93 ? 7.823 -3.685 -3.397 1.00 93.44 93 ARG A C 1
ATOM 737 O O . ARG A 1 93 ? 6.657 -3.599 -3.026 1.00 93.44 93 ARG A O 1
ATOM 744 N N . CYS A 1 94 ? 8.192 -4.380 -4.472 1.00 96.00 94 CYS A N 1
ATOM 745 C CA . CYS A 1 94 ? 7.259 -5.151 -5.292 1.00 96.00 94 CYS A CA 1
ATOM 746 C C . CYS A 1 94 ? 6.673 -6.328 -4.497 1.00 96.00 94 CYS A C 1
ATOM 748 O O . CYS A 1 94 ? 5.459 -6.524 -4.479 1.00 96.00 94 CYS A O 1
ATOM 750 N N . LEU A 1 95 ? 7.535 -7.066 -3.790 1.00 97.38 95 LEU A N 1
ATOM 751 C CA . LEU A 1 95 ? 7.142 -8.180 -2.927 1.00 97.38 95 LEU A CA 1
ATOM 752 C C . LEU A 1 95 ? 6.268 -7.712 -1.766 1.00 97.38 95 LEU A C 1
ATOM 754 O O . LEU A 1 95 ? 5.231 -8.311 -1.513 1.00 97.38 95 LEU A O 1
ATOM 758 N N . ARG A 1 96 ? 6.619 -6.600 -1.118 1.00 95.94 96 ARG A N 1
ATOM 759 C CA . ARG A 1 96 ? 5.827 -6.004 -0.037 1.00 95.94 96 ARG A CA 1
ATOM 760 C C . ARG A 1 96 ? 4.390 -5.700 -0.472 1.00 95.94 96 ARG A C 1
ATOM 762 O O . ARG A 1 96 ? 3.439 -6.035 0.235 1.00 95.94 96 ARG A O 1
ATOM 769 N N . ASP A 1 97 ? 4.228 -5.047 -1.623 1.00 95.62 97 ASP A N 1
ATOM 770 C CA . ASP A 1 97 ? 2.908 -4.651 -2.116 1.00 95.62 97 ASP A CA 1
ATOM 771 C C . ASP A 1 97 ? 2.108 -5.887 -2.596 1.00 95.62 97 ASP A C 1
ATOM 773 O O . ASP A 1 97 ? 0.923 -6.010 -2.271 1.00 95.62 97 ASP A O 1
ATOM 777 N N . MET A 1 98 ? 2.765 -6.858 -3.250 1.00 97.31 98 MET A N 1
ATOM 778 C CA . MET A 1 98 ? 2.170 -8.150 -3.628 1.00 97.31 98 MET A CA 1
ATOM 779 C C . MET A 1 98 ? 1.749 -8.988 -2.411 1.00 97.31 98 MET A C 1
ATOM 781 O O . MET A 1 98 ? 0.656 -9.554 -2.410 1.00 97.31 98 MET A O 1
ATOM 785 N N . GLY A 1 99 ? 2.585 -9.053 -1.375 1.00 97.06 99 GLY A N 1
ATOM 786 C CA . GLY A 1 99 ? 2.362 -9.848 -0.169 1.00 97.06 99 GLY A CA 1
ATOM 787 C C . GLY A 1 99 ? 1.098 -9.420 0.568 1.00 97.06 99 GLY A C 1
ATOM 788 O O . GLY A 1 99 ? 0.242 -10.253 0.834 1.00 97.06 99 GLY A O 1
ATOM 789 N N . ILE A 1 100 ? 0.873 -8.108 0.737 1.00 95.38 100 ILE A N 1
ATOM 790 C CA . ILE A 1 100 ? -0.398 -7.592 1.282 1.00 95.38 100 ILE A CA 1
ATOM 791 C C . ILE A 1 100 ? -1.614 -8.078 0.487 1.00 95.38 100 ILE A C 1
ATOM 793 O O . ILE A 1 100 ? -2.685 -8.289 1.062 1.00 95.38 100 ILE A O 1
ATOM 797 N N . ARG A 1 101 ? -1.494 -8.226 -0.837 1.00 93.81 101 ARG A N 1
ATOM 798 C CA . ARG A 1 101 ? -2.599 -8.742 -1.652 1.00 93.81 101 ARG A CA 1
ATOM 799 C C . ARG A 1 101 ? -2.785 -10.231 -1.514 1.00 93.81 101 ARG A C 1
ATOM 801 O O . ARG A 1 101 ? -3.939 -10.648 -1.462 1.00 93.81 101 ARG A O 1
ATOM 808 N N . LEU A 1 102 ? -1.703 -10.999 -1.446 1.00 94.94 102 LEU A N 1
ATOM 809 C CA . LEU A 1 102 ? -1.780 -12.422 -1.133 1.00 94.94 102 LEU A CA 1
ATOM 810 C C . LEU A 1 102 ? -2.523 -12.610 0.187 1.00 94.94 102 LEU A C 1
ATOM 812 O O . LEU A 1 102 ? -3.529 -13.318 0.200 1.00 94.94 102 LEU A O 1
ATOM 816 N N . THR A 1 103 ? -2.156 -11.835 1.216 1.00 93.94 103 THR A N 1
ATOM 817 C CA . THR A 1 103 ? -2.792 -11.940 2.528 1.00 93.94 103 THR A CA 1
ATOM 818 C C . THR A 1 103 ? -4.294 -11.645 2.487 1.00 93.94 103 THR A C 1
ATOM 820 O O . THR A 1 103 ? -5.077 -12.268 3.193 1.00 93.94 103 THR A O 1
ATOM 823 N N . LEU A 1 104 ? -4.721 -10.687 1.657 1.00 90.88 104 LEU A N 1
ATOM 824 C CA . LEU A 1 104 ? -6.129 -10.285 1.555 1.00 90.88 104 LEU A CA 1
ATOM 825 C C . LEU A 1 104 ? -6.997 -11.206 0.698 1.00 90.88 104 LEU A C 1
ATOM 827 O O . LEU A 1 104 ? -8.213 -11.205 0.877 1.00 90.88 104 LEU A O 1
ATOM 831 N N . ALA A 1 105 ? -6.420 -11.872 -0.301 1.00 90.44 105 ALA A N 1
ATOM 832 C CA . ALA A 1 105 ? -7.194 -12.393 -1.427 1.00 90.44 105 ALA A CA 1
ATOM 833 C C . ALA A 1 105 ? -6.865 -13.829 -1.844 1.00 90.44 105 ALA A C 1
ATOM 835 O O . ALA A 1 105 ? -7.566 -14.362 -2.706 1.00 90.44 105 ALA A O 1
ATOM 836 N N . ALA A 1 106 ? -5.808 -14.430 -1.304 1.00 89.31 106 ALA A N 1
ATOM 837 C CA . ALA A 1 106 ? -5.381 -15.766 -1.694 1.00 89.31 106 ALA A CA 1
ATOM 838 C C . ALA A 1 106 ? -4.977 -16.593 -0.473 1.00 89.31 106 ALA A C 1
ATOM 840 O O . ALA A 1 106 ? -5.775 -17.399 -0.001 1.00 89.31 106 ALA A O 1
ATOM 841 N N . ASP A 1 107 ? -3.770 -16.362 0.034 1.00 93.88 107 ASP A N 1
ATOM 842 C CA . ASP A 1 107 ? -3.156 -17.134 1.105 1.00 93.88 107 ASP A CA 1
ATOM 843 C C . ASP A 1 107 ? -2.582 -16.157 2.151 1.00 93.88 107 ASP A C 1
ATOM 845 O O . ASP A 1 107 ? -1.613 -15.438 1.868 1.00 93.88 107 ASP A O 1
ATOM 849 N N . PRO A 1 108 ? -3.233 -16.050 3.327 1.00 94.62 108 PRO A N 1
ATOM 850 C CA . PRO A 1 108 ? -2.773 -15.245 4.450 1.00 94.62 108 PRO A CA 1
ATOM 851 C C . PRO A 1 108 ? -1.326 -15.506 4.857 1.00 94.62 108 PRO A C 1
ATOM 853 O O . PRO A 1 108 ? -0.559 -14.546 4.965 1.00 94.62 108 PRO A O 1
ATOM 856 N N . ASP A 1 109 ? -0.955 -16.773 5.015 1.00 94.88 109 ASP A N 1
ATOM 857 C CA . ASP A 1 109 ? 0.345 -17.179 5.542 1.00 94.88 109 ASP A CA 1
ATOM 858 C C . ASP A 1 109 ? 1.438 -16.893 4.507 1.00 94.88 109 ASP A C 1
ATOM 860 O O . ASP A 1 109 ? 2.416 -16.205 4.807 1.00 94.88 109 ASP A O 1
ATOM 864 N N . GLU A 1 110 ? 1.226 -17.294 3.245 1.00 96.06 110 GLU A N 1
ATOM 865 C CA . GLU A 1 110 ? 2.146 -16.965 2.143 1.00 96.06 110 GLU A CA 1
ATOM 866 C C . GLU A 1 110 ? 2.308 -15.446 1.991 1.00 96.06 110 GLU A C 1
ATOM 868 O O . GLU A 1 110 ? 3.403 -14.936 1.730 1.00 96.06 110 GLU A O 1
ATOM 873 N N . GLY A 1 111 ? 1.219 -14.694 2.163 1.00 96.81 111 GLY A N 1
ATOM 874 C CA . GLY A 1 111 ? 1.244 -13.244 2.074 1.00 96.81 111 GLY A CA 1
ATOM 875 C C . GLY A 1 111 ? 2.077 -12.597 3.175 1.00 96.81 111 GLY A C 1
ATOM 876 O O . GLY A 1 111 ? 2.868 -11.698 2.877 1.00 96.81 111 GLY A O 1
ATOM 877 N N . VAL A 1 112 ? 1.953 -13.061 4.424 1.00 97.69 112 VAL A N 1
ATOM 878 C CA . VAL A 1 112 ? 2.784 -12.562 5.529 1.00 97.69 112 VAL A CA 1
ATOM 879 C C . VAL A 1 112 ? 4.256 -12.906 5.302 1.00 97.69 112 VAL A C 1
ATOM 881 O O . VAL A 1 112 ? 5.094 -12.007 5.394 1.00 97.69 112 VAL A O 1
ATOM 884 N N . GLU A 1 113 ? 4.572 -14.144 4.908 1.00 97.75 113 GLU A N 1
ATOM 885 C CA . GLU A 1 113 ? 5.948 -14.546 4.577 1.00 97.75 113 GLU A CA 1
ATOM 886 C C . GLU A 1 113 ? 6.534 -13.703 3.440 1.00 97.75 113 GLU A C 1
ATOM 888 O O . GLU A 1 113 ? 7.671 -13.237 3.512 1.00 97.75 113 GLU A O 1
ATOM 893 N N . THR A 1 114 ? 5.738 -13.416 2.409 1.00 97.94 114 THR A N 1
ATOM 894 C CA . THR A 1 114 ? 6.165 -12.570 1.286 1.00 97.94 114 THR A CA 1
ATOM 895 C C . THR A 1 114 ? 6.515 -11.152 1.748 1.00 97.94 114 THR A C 1
ATOM 897 O O . THR A 1 114 ? 7.486 -10.562 1.266 1.00 97.94 114 THR A O 1
ATOM 900 N N . VAL A 1 115 ? 5.754 -10.586 2.694 1.00 97.69 115 VAL A N 1
ATOM 901 C CA . VAL A 1 115 ? 6.074 -9.273 3.276 1.00 97.69 115 VAL A CA 1
ATOM 902 C C . VAL A 1 115 ? 7.300 -9.350 4.192 1.00 97.69 115 VAL A C 1
ATOM 904 O O . VAL A 1 115 ? 8.115 -8.429 4.175 1.00 97.69 115 VAL A O 1
ATOM 907 N N . ARG A 1 116 ? 7.481 -10.443 4.943 1.00 97.44 116 ARG A N 1
ATOM 908 C CA . ARG A 1 116 ? 8.669 -10.669 5.782 1.00 97.44 116 ARG A CA 1
ATOM 909 C C . ARG A 1 116 ? 9.944 -10.730 4.934 1.00 97.44 116 ARG A C 1
ATOM 911 O O . ARG A 1 116 ? 10.884 -9.988 5.205 1.00 97.44 116 ARG A O 1
ATOM 918 N N . MET A 1 117 ? 9.920 -11.471 3.827 1.00 97.25 117 MET A N 1
ATOM 919 C CA . MET A 1 117 ? 11.010 -11.506 2.842 1.00 97.25 117 MET A CA 1
ATOM 920 C C . MET A 1 117 ? 11.303 -10.117 2.250 1.00 97.25 117 MET A C 1
ATOM 922 O O . MET A 1 117 ? 12.457 -9.746 2.040 1.00 97.25 117 MET A O 1
ATOM 926 N N . ALA A 1 118 ? 10.276 -9.298 2.009 1.00 96.94 118 ALA A N 1
ATOM 927 C CA . ALA A 1 118 ? 10.484 -7.918 1.575 1.00 96.94 118 ALA A CA 1
ATOM 928 C C . ALA A 1 118 ? 11.186 -7.052 2.639 1.00 96.94 118 ALA A C 1
ATOM 930 O O . ALA A 1 118 ? 12.015 -6.211 2.287 1.00 96.94 118 ALA A O 1
ATOM 931 N N . CYS A 1 119 ? 10.880 -7.247 3.925 1.00 96.00 119 CYS A N 1
ATOM 932 C CA . CYS A 1 119 ? 11.582 -6.587 5.027 1.00 96.00 119 CYS A CA 1
ATOM 933 C C . CYS A 1 119 ? 13.054 -7.014 5.104 1.00 96.00 119 CYS A C 1
ATOM 935 O O . CYS A 1 119 ? 13.913 -6.149 5.250 1.00 96.00 119 CYS A O 1
ATOM 937 N N . GLU A 1 120 ? 13.358 -8.303 4.937 1.00 95.88 120 GLU A N 1
ATOM 938 C CA . GLU A 1 120 ? 14.740 -8.809 4.893 1.00 95.88 120 GLU A CA 1
ATOM 939 C C . GLU A 1 120 ? 15.544 -8.171 3.752 1.00 95.88 120 GLU A C 1
ATOM 941 O O . GLU A 1 120 ? 16.667 -7.713 3.953 1.00 95.88 120 GLU A O 1
ATOM 946 N N . LEU A 1 121 ? 14.945 -8.039 2.565 1.00 94.75 121 LEU A N 1
ATOM 947 C CA . LEU A 1 121 ? 15.584 -7.350 1.442 1.00 94.75 121 LEU A CA 1
ATOM 948 C C . LEU A 1 121 ? 15.797 -5.853 1.713 1.00 94.75 121 LEU A C 1
ATOM 950 O O . LEU A 1 121 ? 16.791 -5.288 1.264 1.00 94.75 121 LEU A O 1
ATOM 954 N N . HIS A 1 122 ? 14.892 -5.192 2.438 1.00 93.00 122 HIS A N 1
ATOM 955 C CA . HIS A 1 122 ? 15.109 -3.810 2.868 1.00 93.00 122 HIS A CA 1
ATOM 956 C C . HIS A 1 122 ? 16.229 -3.685 3.911 1.00 93.00 122 HIS A C 1
ATOM 958 O O . HIS A 1 122 ? 16.936 -2.681 3.887 1.00 93.00 122 HIS A O 1
ATOM 964 N N . HIS A 1 123 ? 16.425 -4.682 4.779 1.00 91.81 123 HIS A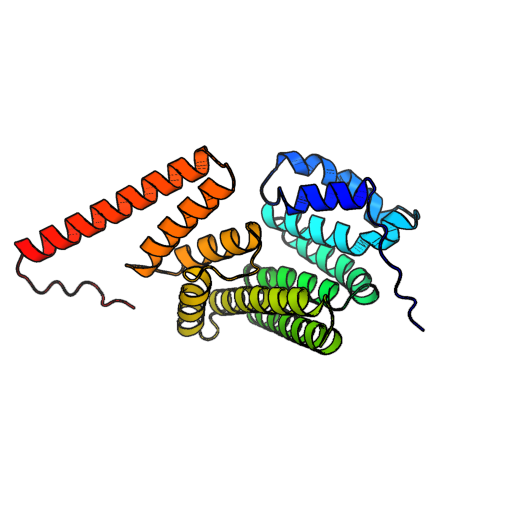 N 1
ATOM 965 C CA . HIS A 1 123 ? 17.565 -4.711 5.702 1.00 91.81 123 HIS A CA 1
ATOM 966 C C . HIS A 1 123 ? 18.873 -4.833 4.928 1.00 91.81 123 HIS A C 1
ATOM 968 O O . HIS A 1 123 ? 19.770 -4.017 5.120 1.00 91.81 123 HIS A O 1
ATOM 974 N N . LEU A 1 124 ? 18.925 -5.760 3.970 1.00 90.75 124 LEU A N 1
ATOM 975 C CA . LEU A 1 124 ? 20.073 -5.912 3.082 1.00 90.75 124 LEU A CA 1
ATOM 976 C C . LEU A 1 124 ? 20.370 -4.623 2.292 1.00 90.75 124 LEU A C 1
ATOM 978 O O . LEU A 1 124 ? 21.526 -4.239 2.159 1.00 90.75 124 LEU A O 1
ATOM 982 N N . ASP A 1 125 ? 19.343 -3.927 1.789 1.00 88.06 125 ASP A N 1
ATOM 983 C CA . ASP A 1 125 ? 19.500 -2.640 1.085 1.00 88.06 125 ASP A CA 1
ATOM 984 C C . ASP A 1 125 ? 20.142 -1.561 1.975 1.00 88.06 125 ASP A C 1
ATOM 986 O O . ASP A 1 125 ? 20.932 -0.762 1.478 1.00 88.06 125 ASP A O 1
ATOM 990 N N . VAL A 1 126 ? 19.836 -1.548 3.279 1.00 88.38 126 VAL A N 1
ATOM 991 C CA . VAL A 1 126 ? 20.452 -0.629 4.252 1.00 88.38 126 VAL A CA 1
ATOM 992 C C . VAL A 1 126 ? 21.893 -1.011 4.547 1.00 88.38 126 VAL A C 1
ATOM 994 O O . VAL A 1 126 ? 22.759 -0.147 4.463 1.00 88.38 126 VAL A O 1
ATOM 997 N N . GLU A 1 127 ? 22.167 -2.287 4.817 1.00 88.44 127 GLU A N 1
ATOM 998 C CA . GLU A 1 127 ? 23.530 -2.781 5.056 1.00 88.44 127 GLU A CA 1
ATOM 999 C C . GLU A 1 127 ? 24.447 -2.494 3.859 1.00 88.44 127 GLU A C 1
ATOM 1001 O O . GLU A 1 127 ? 25.582 -2.053 4.012 1.00 88.44 127 GLU A O 1
ATOM 1006 N N . MET A 1 128 ? 23.938 -2.663 2.635 1.00 85.25 128 MET A N 1
ATOM 1007 C CA . MET A 1 128 ? 24.677 -2.334 1.413 1.00 85.25 128 MET A CA 1
ATOM 1008 C C . MET A 1 128 ? 24.892 -0.826 1.208 1.00 85.25 128 MET A C 1
ATOM 1010 O O . MET A 1 128 ? 25.744 -0.439 0.406 1.00 85.25 128 MET A O 1
ATOM 1014 N N . ALA A 1 129 ? 24.101 0.017 1.873 1.00 83.56 129 ALA A N 1
ATOM 1015 C CA . ALA A 1 129 ? 24.132 1.470 1.755 1.00 83.56 129 ALA A CA 1
ATOM 1016 C C . ALA A 1 129 ? 24.807 2.167 2.950 1.00 83.56 129 ALA A C 1
ATOM 1018 O O . ALA A 1 129 ? 24.846 3.399 2.953 1.00 83.56 129 ALA A O 1
ATOM 1019 N N . GLU A 1 130 ? 25.325 1.419 3.928 1.00 84.25 130 GLU A N 1
ATOM 1020 C CA . GLU A 1 130 ? 25.925 1.944 5.159 1.00 84.25 130 GLU A CA 1
ATOM 1021 C C . GLU A 1 130 ? 27.016 2.991 4.861 1.00 84.25 130 GLU A C 1
ATOM 1023 O O . GLU A 1 130 ? 27.928 2.766 4.058 1.00 84.25 130 GLU A O 1
ATOM 1028 N N . GLY A 1 131 ? 26.902 4.174 5.473 1.00 78.38 131 GLY A N 1
ATOM 1029 C CA . GLY A 1 131 ? 27.838 5.282 5.279 1.00 78.38 131 GLY A CA 1
ATOM 1030 C C . GLY A 1 131 ? 27.650 6.066 3.975 1.00 78.38 131 GLY A C 1
ATOM 1031 O O . GLY A 1 131 ? 28.519 6.862 3.609 1.00 78.38 131 GLY A O 1
ATOM 1032 N N . SER A 1 132 ? 26.535 5.869 3.262 1.00 80.69 132 SER A N 1
ATOM 1033 C CA . SER A 1 132 ? 26.198 6.593 2.028 1.00 80.69 132 SER A CA 1
ATOM 1034 C C . SER A 1 132 ? 24.937 7.454 2.171 1.00 80.69 132 SER A C 1
ATOM 1036 O O . SER A 1 132 ? 24.091 7.223 3.029 1.00 80.69 132 SER A O 1
ATOM 1038 N N . GLU A 1 133 ? 24.730 8.414 1.260 1.00 73.38 133 GLU A N 1
ATOM 1039 C CA . GLU A 1 133 ? 23.481 9.202 1.205 1.00 73.38 133 GLU A CA 1
ATOM 1040 C C . GLU A 1 133 ? 22.217 8.325 1.050 1.00 73.38 133 GLU A C 1
ATOM 1042 O O . GLU A 1 133 ? 21.109 8.731 1.421 1.00 73.38 133 GLU A O 1
ATOM 1047 N N . GLN A 1 134 ? 22.376 7.107 0.519 1.00 76.06 134 GLN A N 1
ATOM 1048 C CA . GLN A 1 134 ? 21.295 6.156 0.278 1.00 76.06 134 GLN A CA 1
ATOM 1049 C C . GLN A 1 134 ? 20.810 5.460 1.563 1.00 76.06 134 GLN A C 1
ATOM 1051 O O . GLN A 1 134 ? 19.672 4.986 1.583 1.00 76.06 134 GLN A O 1
ATOM 1056 N N . GLU A 1 135 ? 21.604 5.464 2.638 1.00 79.19 135 GLU A N 1
ATOM 1057 C CA . GLU A 1 135 ? 21.271 4.863 3.938 1.00 79.19 135 GLU A CA 1
ATOM 1058 C C . GLU A 1 135 ? 19.925 5.388 4.461 1.00 79.19 135 GLU A C 1
ATOM 1060 O O . GLU A 1 135 ? 18.981 4.625 4.664 1.00 79.19 135 GLU A O 1
ATOM 1065 N N . SER A 1 136 ? 19.758 6.715 4.474 1.00 79.69 136 SER A N 1
ATOM 1066 C CA . SER A 1 136 ? 18.519 7.389 4.900 1.00 79.69 136 SER A CA 1
ATOM 1067 C C . SER A 1 136 ? 17.268 6.982 4.100 1.00 79.69 136 SER A C 1
ATOM 1069 O O . SER A 1 136 ? 16.124 7.056 4.570 1.00 79.69 136 SER A O 1
ATOM 1071 N N . LYS A 1 137 ? 17.448 6.576 2.837 1.00 82.25 137 LYS A N 1
ATOM 1072 C CA . LYS A 1 137 ? 16.361 6.105 1.974 1.00 82.25 137 LYS A CA 1
ATOM 1073 C C . LYS A 1 137 ? 16.048 4.635 2.248 1.00 82.25 137 LYS A C 1
ATOM 1075 O O . LYS A 1 137 ? 14.871 4.271 2.188 1.00 82.25 137 LYS A O 1
ATOM 1080 N N . GLY A 1 138 ? 17.063 3.821 2.527 1.00 84.25 138 GLY A N 1
ATOM 1081 C CA . GLY A 1 138 ? 16.910 2.433 2.950 1.00 84.25 138 GLY A CA 1
ATOM 1082 C C . GLY A 1 138 ? 16.195 2.333 4.301 1.00 84.25 138 GLY A C 1
ATOM 1083 O O . GLY A 1 138 ? 15.162 1.673 4.388 1.00 84.25 138 GLY A O 1
ATOM 1084 N N . GLU A 1 139 ? 16.632 3.097 5.309 1.00 86.12 139 GLU A N 1
ATOM 1085 C CA . GLU A 1 139 ? 16.013 3.153 6.647 1.00 86.12 139 GLU A CA 1
ATOM 1086 C C . GLU A 1 139 ? 14.527 3.524 6.577 1.00 86.12 139 GLU A C 1
ATOM 1088 O O . GLU A 1 139 ? 13.656 2.932 7.217 1.00 86.12 139 GLU A O 1
ATOM 1093 N N . ARG A 1 140 ? 14.202 4.482 5.707 1.00 86.69 140 ARG A N 1
ATOM 1094 C CA . ARG A 1 140 ? 12.816 4.851 5.425 1.00 86.69 140 ARG A CA 1
ATOM 1095 C C . ARG A 1 140 ? 12.015 3.688 4.847 1.00 86.69 140 ARG A C 1
ATOM 1097 O O . ARG A 1 140 ? 10.853 3.516 5.210 1.00 86.69 140 ARG A O 1
ATOM 1104 N N . GLN A 1 141 ? 12.581 2.927 3.907 1.00 89.38 141 GLN A N 1
ATOM 1105 C CA . GLN A 1 141 ? 11.885 1.767 3.349 1.00 89.38 141 GLN A CA 1
ATOM 1106 C C . GLN A 1 141 ? 11.739 0.637 4.365 1.00 89.38 141 GLN A C 1
ATOM 1108 O O . GLN A 1 141 ? 10.707 -0.027 4.331 1.00 89.38 141 GLN A O 1
ATOM 1113 N N . LEU A 1 142 ? 12.686 0.465 5.290 1.00 89.44 142 LEU A N 1
ATOM 1114 C CA . LEU A 1 142 ? 12.541 -0.455 6.418 1.00 89.44 142 LEU A CA 1
ATOM 1115 C C . LEU A 1 142 ? 11.324 -0.108 7.271 1.00 89.44 142 LEU A C 1
ATOM 1117 O O . LEU A 1 142 ? 10.474 -0.968 7.499 1.00 89.44 142 LEU A O 1
ATOM 1121 N N . LEU A 1 143 ? 11.183 1.160 7.666 1.00 89.94 143 LEU A N 1
ATOM 1122 C CA . LEU A 1 143 ? 10.042 1.597 8.472 1.00 89.94 143 LEU A CA 1
ATOM 1123 C C . LEU A 1 143 ? 8.711 1.406 7.722 1.00 89.94 143 LEU A C 1
ATOM 1125 O O . LEU A 1 143 ? 7.725 0.940 8.295 1.00 89.94 143 LEU A O 1
ATOM 1129 N N . VAL A 1 144 ? 8.677 1.714 6.419 1.00 91.25 144 VAL A N 1
ATOM 1130 C CA . VAL A 1 144 ? 7.493 1.458 5.580 1.00 91.25 144 VAL A CA 1
ATOM 1131 C C . VAL A 1 144 ? 7.215 -0.043 5.465 1.00 91.25 144 VAL A C 1
ATOM 1133 O O . VAL A 1 144 ? 6.066 -0.456 5.599 1.00 91.25 144 VAL A O 1
ATOM 1136 N N . GLY A 1 145 ? 8.243 -0.866 5.250 1.00 93.25 145 GLY A N 1
ATOM 1137 C CA . GLY A 1 145 ? 8.149 -2.325 5.206 1.00 93.25 145 GLY A CA 1
ATOM 1138 C C . GLY A 1 145 ? 7.562 -2.898 6.491 1.00 93.25 145 GLY A C 1
ATOM 1139 O O . GLY A 1 145 ? 6.602 -3.661 6.429 1.00 93.25 145 GLY A O 1
ATOM 1140 N N . HIS A 1 146 ? 8.044 -2.440 7.648 1.00 93.69 146 HIS A N 1
ATOM 1141 C CA . HIS A 1 146 ? 7.519 -2.824 8.956 1.00 93.69 146 HIS A CA 1
ATOM 1142 C C . HIS A 1 146 ? 6.023 -2.501 9.089 1.00 93.69 146 HIS A C 1
ATOM 1144 O O . HIS A 1 146 ? 5.232 -3.370 9.449 1.00 93.69 146 HIS A O 1
ATOM 1150 N N . GLY A 1 147 ? 5.591 -1.302 8.680 1.00 94.38 147 GLY A N 1
ATOM 1151 C CA . GLY A 1 147 ? 4.167 -0.957 8.647 1.00 94.38 147 GLY A CA 1
ATOM 1152 C C . GLY A 1 147 ? 3.329 -1.887 7.758 1.00 94.38 147 GLY A C 1
ATOM 1153 O O . GLY A 1 147 ? 2.186 -2.197 8.091 1.00 94.38 147 GLY A O 1
ATOM 1154 N N . TYR A 1 148 ? 3.873 -2.374 6.639 1.00 95.50 148 TYR A N 1
ATOM 1155 C CA . TYR A 1 148 ? 3.199 -3.381 5.811 1.00 95.50 148 TYR A CA 1
ATOM 1156 C C . TYR A 1 148 ? 3.184 -4.755 6.489 1.00 95.50 148 TYR A C 1
ATOM 1158 O O . TYR A 1 148 ? 2.145 -5.407 6.465 1.00 95.50 148 TYR A O 1
ATOM 1166 N N . LEU A 1 149 ? 4.269 -5.177 7.138 1.00 97.06 149 LEU A N 1
ATOM 1167 C CA . LEU A 1 149 ? 4.315 -6.451 7.858 1.00 97.06 149 LEU A CA 1
ATOM 1168 C C . LEU A 1 149 ? 3.269 -6.498 8.971 1.00 97.06 149 LEU A C 1
ATOM 1170 O O . LEU A 1 149 ? 2.515 -7.462 9.064 1.00 97.06 149 LEU A O 1
ATOM 1174 N N . LEU A 1 150 ? 3.148 -5.428 9.759 1.00 97.00 150 LEU A N 1
ATOM 1175 C CA . LEU A 1 150 ? 2.115 -5.335 10.786 1.00 97.00 150 LEU A CA 1
ATOM 1176 C C . LEU A 1 150 ? 0.704 -5.430 10.192 1.00 97.00 150 LEU A C 1
ATOM 1178 O O . LEU A 1 150 ? -0.160 -6.113 10.734 1.00 97.00 150 LEU A O 1
ATOM 1182 N N . ARG A 1 151 ? 0.458 -4.787 9.045 1.00 96.94 151 ARG A N 1
ATOM 1183 C CA . ARG A 1 151 ? -0.828 -4.908 8.343 1.00 96.94 151 ARG A CA 1
ATOM 1184 C C . ARG A 1 151 ? -1.084 -6.338 7.880 1.00 96.94 151 ARG A C 1
ATOM 1186 O O . ARG A 1 151 ? -2.201 -6.815 8.055 1.00 96.94 151 ARG A O 1
ATOM 1193 N N . ALA A 1 152 ? -0.082 -7.003 7.307 1.00 97.38 152 ALA A N 1
ATOM 1194 C CA . ALA A 1 152 ? -0.183 -8.395 6.881 1.00 97.38 152 ALA A CA 1
ATOM 1195 C C . ALA A 1 152 ? -0.518 -9.298 8.077 1.00 97.38 152 ALA A C 1
ATOM 1197 O O . ALA A 1 152 ? -1.507 -10.016 8.020 1.00 97.38 152 ALA A O 1
ATOM 1198 N N . ARG A 1 153 ? 0.204 -9.155 9.195 1.00 97.38 153 ARG A N 1
ATOM 1199 C CA . ARG A 1 153 ? -0.059 -9.855 10.464 1.00 97.38 153 ARG A CA 1
ATOM 1200 C C . ARG A 1 153 ? -1.495 -9.655 10.958 1.00 97.38 153 ARG A C 1
ATOM 1202 O O . ARG A 1 153 ? -2.171 -10.615 11.303 1.00 97.38 153 ARG A O 1
ATOM 1209 N N . VAL A 1 154 ? -2.021 -8.426 10.914 1.00 96.88 154 VAL A N 1
ATOM 1210 C CA . VAL A 1 154 ? -3.426 -8.157 11.281 1.00 96.88 154 VAL A CA 1
ATOM 1211 C C . VAL A 1 154 ? -4.424 -8.826 10.334 1.00 96.88 154 VAL A C 1
ATOM 1213 O O . VAL A 1 154 ? -5.465 -9.291 10.796 1.00 96.88 154 VAL A O 1
ATOM 1216 N N . ILE A 1 155 ? -4.150 -8.844 9.026 1.00 96.00 155 ILE A N 1
ATOM 1217 C CA . ILE A 1 155 ? -5.038 -9.460 8.026 1.00 96.00 155 ILE A CA 1
ATOM 1218 C C . ILE A 1 155 ? -5.007 -10.988 8.149 1.00 96.00 155 ILE A C 1
ATOM 1220 O O . ILE A 1 155 ? -6.065 -11.607 8.101 1.00 96.00 155 ILE A O 1
ATOM 1224 N N . GLY A 1 156 ? -3.820 -11.571 8.323 1.00 94.62 156 GLY A N 1
ATOM 1225 C CA . GLY A 1 156 ? -3.613 -13.012 8.470 1.00 94.62 156 GLY A CA 1
ATOM 1226 C C . GLY A 1 156 ? -3.810 -13.553 9.885 1.00 94.62 156 GLY A C 1
ATOM 1227 O O . GLY A 1 156 ? -3.580 -14.728 10.115 1.00 94.62 156 GLY A O 1
ATOM 1228 N N . ASP A 1 157 ? -4.252 -12.715 10.825 1.00 94.00 157 ASP A N 1
ATOM 1229 C CA . ASP A 1 157 ? -4.496 -13.068 12.231 1.00 94.00 157 ASP A CA 1
ATOM 1230 C C . ASP A 1 157 ? -3.249 -13.554 13.016 1.00 94.00 157 ASP A C 1
ATOM 1232 O O . ASP A 1 157 ? -3.369 -14.071 14.125 1.00 94.00 157 ASP A O 1
ATOM 1236 N N . GLU A 1 158 ? -2.036 -13.312 12.503 1.00 93.56 158 GLU A N 1
ATOM 1237 C CA . GLU A 1 158 ? -0.763 -13.619 13.172 1.00 93.56 158 GLU A CA 1
ATOM 1238 C C . GLU A 1 158 ? -0.471 -12.583 14.270 1.00 93.56 158 GLU A C 1
ATOM 1240 O O . GLU A 1 158 ? -0.115 -11.438 13.986 1.00 93.56 158 GLU A O 1
ATOM 1245 N N . ASP A 1 159 ? -0.613 -12.977 15.542 1.00 93.31 159 ASP A N 1
ATOM 1246 C CA . ASP A 1 159 ? -0.391 -12.102 16.708 1.00 93.31 159 ASP A CA 1
ATOM 1247 C C . ASP A 1 159 ? -1.085 -10.731 16.556 1.00 93.31 159 ASP A C 1
ATOM 1249 O O . ASP A 1 159 ? -0.551 -9.643 16.809 1.00 93.31 159 ASP A O 1
ATOM 1253 N N . ARG A 1 160 ? -2.332 -10.796 16.083 1.00 94.62 160 ARG A N 1
ATOM 1254 C CA . ARG A 1 160 ? -3.113 -9.638 15.651 1.00 94.62 160 ARG A CA 1
ATOM 1255 C C . ARG A 1 160 ? -3.213 -8.541 16.702 1.00 94.62 160 ARG A C 1
ATOM 1257 O O . ARG A 1 160 ? -3.220 -7.363 16.356 1.00 94.62 160 ARG A O 1
ATOM 1264 N N . ARG A 1 161 ? -3.340 -8.903 17.981 1.00 94.19 161 ARG A N 1
ATOM 1265 C CA . ARG A 1 161 ? -3.483 -7.921 19.064 1.00 94.19 161 ARG A CA 1
ATOM 1266 C C . ARG A 1 161 ? -2.215 -7.087 19.222 1.00 94.19 161 ARG A C 1
ATOM 1268 O O . ARG A 1 161 ? -2.327 -5.867 19.318 1.00 94.19 161 ARG A O 1
ATOM 1275 N N . SER A 1 162 ? -1.050 -7.733 19.230 1.00 96.25 162 SER A N 1
ATOM 1276 C CA . SER A 1 162 ? 0.237 -7.041 19.288 1.00 96.25 162 SER A CA 1
ATOM 1277 C C . SER A 1 162 ? 0.432 -6.178 18.043 1.00 96.25 162 SER A C 1
ATOM 1279 O O . SER A 1 162 ? 0.665 -4.978 18.153 1.00 96.25 162 SER A O 1
ATOM 1281 N N . ALA A 1 163 ? 0.163 -6.739 16.858 1.00 96.50 163 ALA A N 1
ATOM 1282 C CA . ALA A 1 163 ? 0.304 -6.017 15.598 1.00 96.50 163 ALA A CA 1
ATOM 1283 C C . ALA A 1 163 ? -0.600 -4.769 15.509 1.00 96.50 163 ALA A C 1
ATOM 1285 O O . ALA A 1 163 ? -0.176 -3.736 14.995 1.00 96.50 163 ALA A O 1
ATOM 1286 N N . ILE A 1 164 ? -1.833 -4.819 16.035 1.00 96.00 164 ILE A N 1
ATOM 1287 C CA . ILE A 1 164 ? -2.708 -3.636 16.133 1.00 96.00 164 ILE A CA 1
ATOM 1288 C C . ILE A 1 164 ? -2.097 -2.576 17.054 1.00 96.00 164 ILE A C 1
ATOM 1290 O O . ILE A 1 164 ? -2.160 -1.395 16.720 1.00 96.00 164 ILE A O 1
ATOM 1294 N N . GLN A 1 165 ? -1.520 -2.972 18.191 1.00 94.62 165 GLN A N 1
ATOM 1295 C CA . GLN A 1 165 ? -0.903 -2.028 19.121 1.00 94.62 165 GLN A CA 1
ATOM 1296 C C . GLN A 1 165 ? 0.320 -1.346 18.494 1.00 94.62 165 GLN A C 1
ATOM 1298 O O . GLN A 1 165 ? 0.380 -0.119 18.470 1.00 94.62 165 GLN A O 1
ATOM 1303 N N . GLU A 1 166 ? 1.219 -2.120 17.886 1.00 95.06 166 GLU A N 1
ATOM 1304 C CA . GLU A 1 166 ? 2.379 -1.592 17.156 1.00 95.06 166 GLU A CA 1
ATOM 1305 C C . GLU A 1 166 ? 1.945 -0.659 16.005 1.00 95.06 166 GLU A C 1
ATOM 1307 O O . GLU A 1 166 ? 2.543 0.395 15.784 1.00 95.06 166 GLU A O 1
ATOM 1312 N N . LEU A 1 167 ? 0.851 -0.985 15.299 1.00 94.25 167 LEU A N 1
ATOM 1313 C CA . LEU A 1 167 ? 0.287 -0.113 14.262 1.00 94.25 167 LEU A CA 1
ATOM 1314 C C . LEU A 1 167 ? -0.218 1.209 14.825 1.00 94.25 167 LEU A C 1
ATOM 1316 O O . LEU A 1 167 ? -0.023 2.239 14.182 1.00 94.25 167 LEU A O 1
ATOM 1320 N N . ILE A 1 168 ? -0.901 1.200 15.971 1.00 93.25 168 ILE A N 1
ATOM 1321 C CA . ILE A 1 168 ? -1.367 2.429 16.624 1.00 93.25 168 ILE A CA 1
ATOM 1322 C C . ILE A 1 168 ? -0.170 3.335 16.897 1.00 93.25 168 ILE A C 1
ATOM 1324 O O . ILE A 1 168 ? -0.192 4.497 16.488 1.00 93.25 168 ILE A O 1
ATOM 1328 N N . ASP A 1 169 ? 0.875 2.787 17.509 1.00 91.44 169 ASP A N 1
ATOM 1329 C CA . ASP A 1 169 ? 2.059 3.542 17.912 1.00 91.44 169 ASP A CA 1
ATOM 1330 C C . ASP A 1 169 ? 2.788 4.118 16.686 1.00 91.44 169 ASP A C 1
ATOM 1332 O O . ASP A 1 169 ? 3.071 5.317 16.634 1.00 91.44 169 ASP A O 1
ATOM 1336 N N . LEU A 1 170 ? 2.964 3.306 15.636 1.00 91.06 170 LEU A N 1
ATOM 1337 C CA . LEU A 1 170 ? 3.553 3.729 14.361 1.00 91.06 170 LEU A CA 1
ATOM 1338 C C . LEU A 1 170 ? 2.729 4.818 13.650 1.00 91.06 170 LEU A C 1
ATOM 1340 O O . LEU A 1 170 ? 3.279 5.665 12.944 1.00 91.06 170 LEU A O 1
ATOM 1344 N N . THR A 1 171 ? 1.402 4.784 13.792 1.00 89.75 171 THR A N 1
ATOM 1345 C CA . THR A 1 171 ? 0.496 5.686 13.066 1.00 89.75 171 THR A CA 1
ATOM 1346 C C . THR A 1 171 ? 0.289 7.026 13.776 1.00 89.75 171 THR A C 1
ATOM 1348 O O . THR A 1 171 ? 0.115 8.045 13.104 1.00 89.75 171 THR A O 1
ATOM 1351 N N . ILE A 1 172 ? 0.242 7.025 15.113 1.00 82.31 172 ILE A N 1
ATOM 1352 C CA . ILE A 1 172 ? 0.000 8.231 15.921 1.00 82.31 172 ILE A CA 1
ATOM 1353 C C . ILE A 1 172 ? 1.253 9.105 15.972 1.00 82.31 172 ILE A C 1
ATOM 1355 O O . ILE A 1 172 ? 1.151 10.325 15.839 1.00 82.31 172 ILE A O 1
ATOM 1359 N N . VAL A 1 173 ? 2.432 8.503 16.138 1.00 76.94 173 VAL A N 1
ATOM 1360 C CA . VAL A 1 173 ? 3.691 9.244 16.049 1.00 76.94 173 VAL A CA 1
ATOM 1361 C C . VAL A 1 173 ? 3.887 9.658 14.592 1.00 76.94 173 VAL A C 1
ATOM 1363 O O . VAL A 1 173 ? 3.748 8.834 13.687 1.00 76.94 173 VAL A O 1
ATOM 1366 N N . GLU A 1 174 ? 4.185 10.937 14.333 1.00 66.19 174 GLU A N 1
ATOM 1367 C CA . GLU A 1 174 ? 4.551 11.371 12.983 1.00 66.19 174 GLU A CA 1
ATOM 1368 C C . GLU A 1 174 ? 5.830 10.637 12.574 1.00 66.19 174 GLU A C 1
AT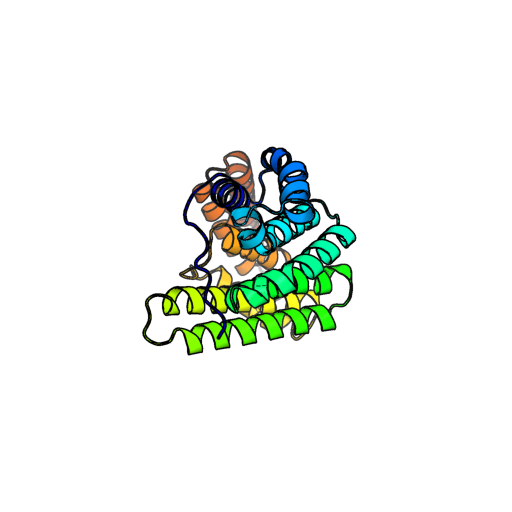OM 1370 O O . GLU A 1 174 ? 6.928 11.043 12.932 1.00 66.19 174 GLU A O 1
ATOM 1375 N N . SER A 1 175 ? 5.661 9.523 11.858 1.00 66.50 175 SER A N 1
ATOM 1376 C CA . SER A 1 175 ? 6.748 8.654 11.426 1.00 66.50 175 SER A CA 1
ATOM 1377 C C . SER A 1 175 ? 7.588 9.380 10.373 1.00 66.50 175 SER A C 1
ATOM 1379 O O . SER A 1 175 ? 7.123 9.547 9.232 1.00 66.50 175 SER A O 1
ATOM 1381 N N . PRO A 1 176 ? 8.813 9.830 10.713 1.00 62.44 176 PRO A N 1
ATOM 1382 C CA . PRO A 1 176 ? 9.673 10.517 9.766 1.00 62.44 176 PRO A CA 1
ATOM 1383 C C . PRO A 1 176 ? 9.925 9.600 8.568 1.00 62.44 176 PRO A C 1
ATOM 1385 O O . PRO A 1 176 ? 10.267 8.431 8.708 1.00 62.44 176 PRO A O 1
ATOM 1388 N N . GLY A 1 177 ? 9.710 10.122 7.362 1.00 70.06 177 GLY A N 1
ATOM 1389 C CA . GLY A 1 177 ? 10.013 9.405 6.125 1.00 70.06 177 GLY A CA 1
ATOM 1390 C C . GLY A 1 177 ? 8.835 8.711 5.434 1.00 70.06 177 GLY A C 1
ATOM 1391 O O . GLY A 1 177 ? 8.952 8.441 4.236 1.00 70.06 177 GLY A O 1
ATOM 1392 N N . PHE A 1 178 ? 7.679 8.507 6.075 1.00 82.88 178 PHE A N 1
ATOM 1393 C CA . PHE A 1 178 ? 6.509 7.988 5.350 1.00 82.88 178 PHE A CA 1
ATOM 1394 C C . PHE A 1 178 ? 6.017 8.999 4.311 1.00 82.88 178 PHE A C 1
ATOM 1396 O O . PHE A 1 178 ? 5.802 10.177 4.613 1.00 82.88 178 PHE A O 1
ATOM 1403 N N . SER A 1 179 ? 5.768 8.534 3.083 1.00 85.00 179 SER A N 1
ATOM 1404 C CA . SER A 1 179 ? 5.099 9.359 2.075 1.00 85.00 179 SER A CA 1
ATOM 1405 C C . SER A 1 179 ? 3.646 9.635 2.480 1.00 85.00 179 SER A C 1
ATOM 1407 O O . SER A 1 179 ? 3.047 8.858 3.222 1.00 85.00 179 SER A O 1
ATOM 1409 N N . LEU A 1 180 ? 3.031 10.705 1.957 1.00 85.69 180 LEU A N 1
ATOM 1410 C CA . LEU A 1 180 ? 1.609 10.989 2.220 1.00 85.69 180 LEU A CA 1
ATOM 1411 C C . LEU A 1 180 ? 0.699 9.805 1.856 1.00 85.69 180 LEU A C 1
ATOM 1413 O O . LEU A 1 180 ? -0.299 9.568 2.537 1.00 85.69 180 LEU A O 1
ATOM 1417 N N . ARG A 1 181 ? 1.054 9.043 0.811 1.00 86.62 181 ARG A N 1
ATOM 1418 C CA . ARG A 1 181 ? 0.371 7.800 0.438 1.00 86.62 181 ARG A CA 1
ATOM 1419 C C . ARG A 1 181 ? 0.449 6.775 1.565 1.00 86.62 181 ARG A C 1
ATOM 1421 O O . ARG A 1 181 ? -0.590 6.274 1.984 1.00 86.62 181 ARG A O 1
ATOM 1428 N N . ASP A 1 182 ? 1.651 6.476 2.047 1.00 88.69 182 ASP A N 1
ATOM 1429 C CA . ASP A 1 182 ? 1.859 5.433 3.056 1.00 88.69 182 ASP A CA 1
ATOM 1430 C C . ASP A 1 182 ? 1.192 5.807 4.383 1.00 88.69 182 ASP A C 1
ATOM 1432 O O . ASP A 1 182 ? 0.499 4.975 4.961 1.00 88.69 182 ASP A O 1
ATOM 1436 N N . GLN A 1 183 ? 1.281 7.078 4.801 1.00 90.44 183 GLN A N 1
ATOM 1437 C CA . GLN A 1 183 ? 0.559 7.576 5.982 1.00 90.44 183 GLN A CA 1
ATOM 1438 C C . GLN A 1 183 ? -0.958 7.417 5.817 1.00 90.44 183 GLN A C 1
ATOM 1440 O O . GLN A 1 183 ? -1.636 6.925 6.714 1.00 90.44 183 GLN A O 1
ATOM 1445 N N . THR A 1 184 ? -1.498 7.784 4.648 1.00 90.44 184 THR A N 1
ATOM 1446 C CA . THR A 1 184 ? -2.936 7.659 4.357 1.00 90.44 184 THR A CA 1
ATOM 1447 C C . THR A 1 184 ? -3.388 6.202 4.394 1.00 90.44 184 THR A C 1
ATOM 1449 O O . THR A 1 184 ? -4.450 5.897 4.933 1.00 90.44 184 THR A O 1
ATOM 1452 N N . ILE A 1 185 ? -2.608 5.289 3.815 1.00 90.56 185 ILE A N 1
ATOM 1453 C CA . ILE A 1 185 ? -2.922 3.857 3.817 1.00 90.56 185 ILE A CA 1
ATOM 1454 C C . ILE A 1 185 ? -2.887 3.307 5.245 1.00 90.56 185 ILE A C 1
ATOM 1456 O O . ILE A 1 185 ? -3.801 2.576 5.628 1.00 90.56 185 ILE A O 1
ATOM 1460 N N . LEU A 1 186 ? -1.870 3.678 6.027 1.00 92.69 186 LEU A N 1
ATOM 1461 C CA . LEU A 1 186 ? -1.695 3.212 7.397 1.00 92.69 186 LEU A CA 1
ATOM 1462 C C . LEU A 1 186 ? -2.844 3.686 8.298 1.00 92.69 186 LEU A C 1
ATOM 1464 O O . LEU A 1 186 ? -3.529 2.856 8.884 1.00 92.69 186 LEU A O 1
ATOM 1468 N N . VAL A 1 187 ? -3.157 4.988 8.310 1.00 94.38 187 VAL A N 1
ATOM 1469 C CA . VAL A 1 187 ? -4.268 5.556 9.103 1.00 94.38 187 VAL A CA 1
ATOM 1470 C C . VAL A 1 187 ? -5.615 4.926 8.742 1.00 94.38 187 VAL A C 1
ATOM 1472 O O . VAL A 1 187 ? -6.381 4.527 9.626 1.00 94.38 187 VAL A O 1
ATOM 1475 N N . ASN A 1 188 ? -5.910 4.785 7.447 1.00 92.88 188 ASN A N 1
ATOM 1476 C CA . ASN A 1 188 ? -7.161 4.172 6.999 1.00 92.88 188 ASN A CA 1
ATOM 1477 C C . ASN A 1 188 ? -7.270 2.699 7.393 1.00 92.88 188 ASN A C 1
ATOM 1479 O O . ASN A 1 188 ? -8.371 2.220 7.659 1.00 92.88 188 ASN A O 1
ATOM 1483 N N . PHE A 1 189 ? -6.156 1.971 7.406 1.00 95.38 189 PHE A N 1
ATOM 1484 C CA . PHE A 1 189 ? -6.142 0.586 7.846 1.00 95.38 189 PHE A CA 1
ATOM 1485 C C . PHE A 1 189 ? -6.318 0.507 9.366 1.00 95.38 189 PHE A C 1
ATOM 1487 O O . PHE A 1 189 ? -7.292 -0.076 9.839 1.00 95.38 189 PHE A O 1
ATOM 1494 N N . THR A 1 190 ? -5.444 1.161 10.134 1.00 95.44 190 THR A N 1
ATOM 1495 C CA . THR A 1 190 ? -5.424 1.097 11.601 1.00 95.44 190 THR A CA 1
ATOM 1496 C C . THR A 1 190 ? -6.752 1.563 12.210 1.00 95.44 190 THR A C 1
ATOM 1498 O O . THR A 1 190 ? -7.270 0.930 13.128 1.00 95.44 190 THR A O 1
ATOM 1501 N N . SER A 1 191 ? -7.390 2.605 11.666 1.00 94.56 191 SER A N 1
ATOM 1502 C CA . SER A 1 191 ? -8.691 3.101 12.163 1.00 94.56 191 SER A CA 1
ATOM 1503 C C . SER A 1 191 ? -9.834 2.079 12.069 1.00 94.56 191 SER A C 1
ATOM 1505 O O . SER A 1 191 ? -10.750 2.104 12.893 1.00 94.56 191 SER A O 1
ATOM 1507 N N . ARG A 1 192 ? -9.787 1.145 11.108 1.00 94.81 192 ARG A N 1
ATOM 1508 C CA . ARG A 1 192 ? -10.791 0.072 10.953 1.00 94.81 192 ARG A CA 1
ATOM 1509 C C . ARG A 1 192 ? -10.632 -1.041 11.984 1.00 94.81 192 ARG A C 1
ATOM 1511 O O . ARG A 1 192 ? -11.601 -1.737 12.279 1.00 94.81 192 ARG A O 1
ATOM 1518 N N . HIS A 1 193 ? -9.430 -1.191 12.531 1.00 94.62 193 HIS A N 1
ATOM 1519 C CA . HIS A 1 193 ? -9.079 -2.242 13.484 1.00 94.62 193 HIS A CA 1
ATOM 1520 C C . HIS A 1 193 ? -8.985 -1.738 14.929 1.00 94.62 193 HIS A C 1
ATOM 1522 O O . HIS A 1 193 ? -8.638 -2.503 15.820 1.00 94.62 193 HIS A O 1
ATOM 1528 N N . THR A 1 194 ? -9.328 -0.473 15.180 1.00 93.75 194 THR A N 1
ATOM 1529 C CA . THR A 1 194 ? -9.190 0.167 16.493 1.00 93.75 194 THR A CA 1
ATOM 1530 C C . THR A 1 194 ? -10.508 0.737 16.997 1.00 93.75 194 THR A C 1
ATOM 1532 O O . THR A 1 194 ? -11.480 0.919 16.256 1.00 93.75 194 THR A O 1
ATOM 1535 N N . ARG A 1 195 ? -10.574 0.992 18.306 1.00 91.25 195 ARG A N 1
ATOM 1536 C CA . ARG A 1 195 ? -11.750 1.541 18.994 1.00 91.25 195 ARG A CA 1
ATOM 1537 C C . ARG A 1 195 ? -11.330 2.582 20.033 1.00 91.25 195 ARG A C 1
ATOM 1539 O O . ARG A 1 195 ? -10.147 2.798 20.283 1.00 91.25 195 ARG A O 1
ATOM 1546 N N . GLY A 1 196 ? -12.317 3.247 20.630 1.00 90.00 196 GLY A N 1
ATOM 1547 C CA . GLY A 1 196 ? -12.100 4.140 21.767 1.00 90.00 196 GLY A CA 1
ATOM 1548 C C . GLY A 1 196 ? -11.201 5.336 21.445 1.00 90.00 196 GLY A C 1
ATOM 1549 O O . GLY A 1 196 ? -11.374 5.990 20.418 1.00 90.00 196 GLY A O 1
ATOM 1550 N N . ALA A 1 197 ? -10.276 5.647 22.357 1.00 90.69 197 ALA A N 1
ATOM 1551 C CA . ALA A 1 197 ? -9.396 6.811 22.254 1.00 90.69 197 ALA A CA 1
ATOM 1552 C C . ALA A 1 197 ? -8.450 6.738 21.047 1.00 90.69 197 ALA A C 1
ATOM 1554 O O . ALA A 1 197 ? -8.347 7.716 20.312 1.00 90.69 197 ALA A O 1
ATOM 1555 N N . ALA A 1 198 ? -7.851 5.569 20.792 1.00 91.56 198 ALA A N 1
ATOM 1556 C CA . ALA A 1 198 ? -6.947 5.369 19.660 1.00 91.56 198 ALA A CA 1
ATOM 1557 C C . ALA A 1 198 ? -7.636 5.671 18.321 1.00 91.56 198 ALA A C 1
ATOM 1559 O O . ALA A 1 198 ? -7.098 6.399 17.493 1.00 91.56 198 ALA A O 1
ATOM 1560 N N . ARG A 1 199 ? -8.877 5.197 18.129 1.00 93.19 199 ARG A N 1
ATOM 1561 C CA . ARG A 1 199 ? -9.633 5.478 16.898 1.00 93.19 199 ARG A CA 1
ATOM 1562 C C . ARG A 1 199 ? -9.907 6.970 16.699 1.00 93.19 199 ARG A C 1
ATOM 1564 O O . ARG A 1 199 ? -9.798 7.456 15.577 1.00 93.19 199 ARG A O 1
ATOM 1571 N N . ARG A 1 200 ? -10.241 7.695 17.771 1.00 93.19 200 ARG A N 1
ATOM 1572 C CA . ARG A 1 200 ? -10.467 9.147 17.692 1.00 93.19 200 ARG A CA 1
ATOM 1573 C C . ARG A 1 200 ? -9.202 9.882 17.265 1.00 93.19 200 ARG A C 1
ATOM 1575 O O . ARG A 1 200 ? -9.280 10.760 16.412 1.00 93.19 200 ARG A O 1
ATOM 1582 N N . GLU A 1 201 ? -8.051 9.492 17.805 1.00 93.06 201 GLU A N 1
ATOM 1583 C CA . GLU A 1 201 ? -6.768 10.083 17.417 1.00 93.06 201 GLU A CA 1
ATOM 1584 C C . GLU A 1 201 ? -6.439 9.805 15.946 1.00 93.06 201 GLU A C 1
ATOM 1586 O O . GLU A 1 201 ? -6.092 10.711 15.192 1.00 93.06 201 GLU A O 1
ATOM 1591 N N . LEU A 1 202 ? -6.692 8.581 15.481 1.00 93.88 202 LEU A N 1
ATOM 1592 C CA . LEU A 1 202 ? -6.538 8.222 14.070 1.00 93.88 202 LEU A CA 1
ATOM 1593 C C . LEU A 1 202 ? -7.470 9.027 13.151 1.00 93.88 202 LEU A C 1
ATOM 1595 O O . LEU A 1 202 ? -7.064 9.406 12.054 1.00 93.88 202 LEU A O 1
ATOM 1599 N N . HIS A 1 203 ? -8.696 9.345 13.578 1.00 94.75 203 HIS A N 1
ATOM 1600 C CA . HIS A 1 203 ? -9.582 10.226 12.811 1.00 94.75 203 HIS A CA 1
ATOM 1601 C C . HIS A 1 203 ? -9.063 11.674 12.746 1.00 94.75 203 HIS A C 1
ATOM 1603 O O . HIS A 1 203 ? -9.191 12.309 11.695 1.00 94.75 203 HIS A O 1
ATOM 1609 N N . ARG A 1 204 ? -8.428 12.190 13.812 1.00 93.69 204 ARG A N 1
ATOM 1610 C CA . ARG A 1 204 ? -7.738 13.496 13.774 1.00 93.69 204 ARG A CA 1
ATOM 1611 C C . ARG A 1 204 ? -6.563 13.458 12.804 1.00 93.69 204 ARG A C 1
ATOM 1613 O O . ARG A 1 204 ? -6.469 14.322 11.935 1.00 93.69 204 ARG A O 1
ATOM 1620 N N . ARG A 1 205 ? -5.745 12.404 12.853 1.00 93.25 205 ARG A N 1
ATOM 1621 C CA . ARG A 1 205 ? -4.643 12.226 11.901 1.00 93.25 205 ARG A CA 1
ATOM 1622 C C . ARG A 1 205 ? -5.142 12.124 10.456 1.00 93.25 205 ARG A C 1
ATOM 1624 O O . ARG A 1 205 ? -4.546 12.703 9.552 1.00 93.25 205 ARG A O 1
ATOM 1631 N N . GLN A 1 206 ? -6.271 11.454 10.220 1.00 93.56 206 GLN A N 1
ATOM 1632 C CA . GLN A 1 206 ? -6.889 11.381 8.892 1.00 93.56 206 GLN A CA 1
ATOM 1633 C C . GLN A 1 206 ? -7.327 12.761 8.376 1.00 93.56 206 GLN A C 1
ATOM 1635 O O . GLN A 1 206 ? -7.156 13.046 7.188 1.00 93.56 206 GLN A O 1
ATOM 1640 N N . LEU A 1 207 ? -7.862 13.619 9.252 1.00 94.12 207 LEU A N 1
ATOM 1641 C CA . LEU A 1 207 ? -8.198 15.005 8.920 1.00 94.12 207 LEU A CA 1
ATOM 1642 C C . LEU A 1 207 ? -6.954 15.794 8.495 1.00 94.12 207 LEU A C 1
ATOM 1644 O O . LEU A 1 207 ? -6.968 16.427 7.439 1.00 94.12 207 LEU A O 1
ATOM 1648 N N . GLU A 1 208 ? -5.874 15.720 9.274 1.00 92.62 208 GLU A N 1
ATOM 1649 C CA . GLU A 1 208 ? -4.605 16.388 8.957 1.00 92.62 208 GLU A CA 1
ATOM 1650 C C . GLU A 1 208 ? -4.057 15.947 7.597 1.00 92.62 208 GLU A C 1
ATOM 1652 O O . GLU A 1 208 ? -3.666 16.778 6.776 1.00 92.62 208 GLU A O 1
ATOM 1657 N N . LEU A 1 209 ? -4.075 14.640 7.323 1.00 91.44 209 LEU A N 1
ATOM 1658 C CA . LEU A 1 209 ? -3.630 14.097 6.043 1.00 91.44 209 LEU A CA 1
ATOM 1659 C C . LEU A 1 209 ? -4.498 14.588 4.882 1.00 91.44 209 LEU A C 1
ATOM 1661 O O . LEU A 1 209 ? -3.959 15.010 3.860 1.00 91.44 209 LEU A O 1
ATOM 1665 N N . ASN A 1 210 ? -5.823 14.587 5.027 1.00 91.81 210 ASN A N 1
ATOM 1666 C CA . ASN A 1 210 ? -6.727 15.069 3.980 1.00 91.81 210 ASN A CA 1
ATOM 1667 C C . ASN A 1 210 ? -6.543 16.570 3.705 1.00 91.81 210 ASN A C 1
ATOM 1669 O O . ASN A 1 210 ? -6.523 16.982 2.539 1.00 91.81 210 ASN A O 1
ATOM 1673 N N . ALA A 1 211 ? -6.307 17.367 4.752 1.00 90.56 211 ALA A N 1
ATOM 1674 C CA . ALA A 1 211 ? -5.980 18.783 4.632 1.00 90.56 211 ALA A CA 1
ATOM 1675 C C . ALA A 1 211 ? -4.646 18.999 3.894 1.00 90.56 211 ALA A C 1
ATOM 1677 O O . ALA A 1 211 ? -4.607 19.754 2.923 1.00 90.56 211 ALA A O 1
ATOM 1678 N N . ARG A 1 212 ? -3.580 18.271 4.268 1.00 90.00 212 ARG A N 1
ATOM 1679 C CA . ARG A 1 212 ? -2.265 18.320 3.588 1.00 90.00 212 ARG A CA 1
ATOM 1680 C C . ARG A 1 212 ? -2.334 17.897 2.120 1.00 90.00 212 ARG A C 1
ATOM 1682 O O . ARG A 1 212 ? -1.531 18.353 1.313 1.00 90.00 212 ARG A O 1
ATOM 1689 N N . ARG A 1 213 ? -3.279 17.020 1.767 1.00 87.62 213 ARG A N 1
ATOM 1690 C CA . ARG A 1 213 ? -3.509 16.550 0.392 1.00 87.62 213 ARG A CA 1
ATOM 1691 C C . ARG A 1 213 ? -4.411 17.471 -0.435 1.00 87.62 213 ARG A C 1
ATOM 1693 O O . ARG A 1 213 ? -4.693 17.132 -1.581 1.00 87.62 213 ARG A O 1
ATOM 1700 N N . PHE A 1 214 ? -4.876 18.594 0.121 1.00 87.25 214 PHE A N 1
ATOM 1701 C CA . PHE A 1 214 ? -5.792 19.532 -0.537 1.00 87.25 214 PHE A CA 1
ATOM 1702 C C . PHE A 1 214 ? -7.052 18.853 -1.106 1.00 87.25 214 PHE A C 1
ATOM 1704 O O . PHE A 1 214 ? -7.506 19.176 -2.203 1.00 87.25 214 PHE A O 1
ATOM 1711 N N . LYS A 1 215 ? -7.631 17.897 -0.362 1.00 85.50 215 LYS A N 1
ATOM 1712 C CA . LYS A 1 215 ? -8.864 17.195 -0.751 1.00 85.50 215 LYS A CA 1
ATOM 1713 C C . LYS A 1 215 ? -10.079 17.768 -0.012 1.00 85.50 215 LYS A C 1
ATOM 1715 O O . LYS A 1 215 ? -10.448 17.229 1.026 1.00 85.50 215 LYS A O 1
ATOM 1720 N N . PRO A 1 216 ? -10.743 18.828 -0.514 1.00 88.31 216 PRO A N 1
ATOM 1721 C CA . PRO A 1 216 ? -11.753 19.564 0.256 1.00 88.31 216 PRO A CA 1
ATOM 1722 C C . PRO A 1 216 ? -12.929 18.689 0.707 1.00 88.31 216 PRO A C 1
ATOM 1724 O O . PRO A 1 216 ? -13.375 18.792 1.847 1.00 88.31 216 PRO A O 1
ATOM 1727 N N . VAL A 1 217 ? -13.395 17.785 -0.161 1.00 90.38 217 VAL A N 1
ATOM 1728 C CA . VAL A 1 217 ? -14.501 16.867 0.150 1.00 90.38 217 VAL A CA 1
ATOM 1729 C C . VAL A 1 217 ? -14.111 15.873 1.247 1.00 90.38 217 VAL A C 1
ATOM 1731 O O . VAL A 1 217 ? -14.879 15.655 2.182 1.00 90.38 217 VAL A O 1
ATOM 1734 N N . ASP A 1 218 ? -12.918 15.284 1.162 1.00 90.31 218 ASP A N 1
ATOM 1735 C CA . ASP A 1 218 ? -12.455 14.307 2.152 1.00 90.31 218 ASP A CA 1
ATOM 1736 C C . ASP A 1 218 ? -12.101 14.980 3.483 1.00 90.31 218 ASP A C 1
ATOM 1738 O O . ASP A 1 218 ? -12.398 14.435 4.545 1.00 90.31 218 ASP A O 1
ATOM 1742 N N . THR A 1 219 ? -11.566 16.202 3.445 1.00 93.44 219 THR A N 1
ATOM 1743 C CA . THR A 1 219 ? -11.363 17.043 4.630 1.00 93.44 219 THR A CA 1
ATOM 1744 C C . THR A 1 219 ? -12.692 17.329 5.324 1.00 93.44 219 THR A C 1
ATOM 1746 O O . THR A 1 219 ? -12.798 17.111 6.527 1.00 93.44 219 THR A O 1
ATOM 1749 N N . ALA A 1 220 ? -13.735 17.735 4.590 1.00 93.19 220 ALA A N 1
ATOM 1750 C CA . ALA A 1 220 ? -15.057 17.984 5.167 1.00 93.19 220 ALA A CA 1
ATOM 1751 C C . ALA A 1 220 ? -15.654 16.728 5.832 1.00 93.19 220 ALA A C 1
ATOM 1753 O O . ALA A 1 220 ? -16.173 16.807 6.947 1.00 93.19 220 ALA A O 1
ATOM 1754 N N . LYS A 1 221 ? -15.518 15.554 5.196 1.00 93.62 221 LYS A N 1
ATOM 1755 C CA . LYS A 1 221 ? -15.923 14.267 5.791 1.00 93.62 221 LYS A CA 1
ATOM 1756 C C . LYS A 1 221 ? -15.160 13.972 7.083 1.00 93.62 221 LYS A C 1
ATOM 1758 O O . LYS A 1 221 ? -15.771 13.579 8.074 1.00 93.62 221 LYS A O 1
ATOM 1763 N N . SER A 1 222 ? -13.844 14.184 7.096 1.00 93.62 222 SER A N 1
ATOM 1764 C CA . SER A 1 222 ? -13.026 13.981 8.294 1.00 93.62 222 SER A CA 1
ATOM 1765 C C . SER A 1 222 ? -13.360 14.972 9.414 1.00 93.62 222 SER A C 1
ATOM 1767 O O . SER A 1 222 ? -13.395 14.560 10.569 1.00 93.62 222 SER A O 1
ATOM 1769 N N . ILE A 1 223 ? -13.676 16.236 9.100 1.00 94.69 223 ILE A N 1
ATOM 1770 C CA . ILE A 1 223 ? -14.166 17.215 10.089 1.00 94.69 223 ILE A CA 1
ATOM 1771 C C . ILE A 1 223 ? -15.448 16.695 10.737 1.00 94.69 223 ILE A C 1
ATOM 1773 O O . ILE A 1 223 ? -15.527 16.629 11.962 1.00 94.69 223 ILE A O 1
ATOM 1777 N N . ALA A 1 224 ? -16.432 16.289 9.928 1.00 94.06 224 ALA A N 1
ATOM 1778 C CA . ALA A 1 224 ? -17.692 15.760 10.438 1.00 94.06 224 ALA A CA 1
ATOM 1779 C C . ALA A 1 224 ? -17.465 14.542 11.347 1.00 94.06 224 ALA A C 1
ATOM 1781 O O . ALA A 1 224 ? -18.034 14.479 12.435 1.00 94.06 224 ALA A O 1
ATOM 1782 N N . GLN A 1 225 ? -16.584 13.618 10.948 1.00 93.12 225 GLN A N 1
ATOM 1783 C CA . GLN A 1 225 ? -16.247 12.444 11.753 1.00 93.12 225 GLN A CA 1
ATOM 1784 C C . GLN A 1 225 ? -15.628 12.821 13.106 1.00 93.12 225 GLN A C 1
ATOM 1786 O O . GLN A 1 225 ? -16.043 12.288 14.131 1.00 93.12 225 GLN A O 1
ATOM 1791 N N . VAL A 1 226 ? -14.668 13.751 13.127 1.00 93.69 226 VAL A N 1
ATOM 1792 C CA . VAL A 1 226 ? -14.035 14.217 14.372 1.00 93.69 226 VAL A CA 1
ATOM 1793 C C . VAL A 1 226 ? -15.061 14.890 15.284 1.00 93.69 226 VAL A C 1
ATOM 1795 O O . VAL A 1 226 ? -15.096 14.598 16.476 1.00 93.69 226 VAL A O 1
ATOM 1798 N N . VAL A 1 227 ? -15.936 15.739 14.735 1.00 93.44 227 VAL A N 1
ATOM 1799 C CA . VAL A 1 227 ? -17.000 16.397 15.509 1.00 93.44 227 VAL A CA 1
ATOM 1800 C C . VAL A 1 227 ? -17.946 15.365 16.123 1.00 93.44 227 VAL A C 1
ATOM 1802 O O . VAL A 1 227 ? -18.207 15.431 17.322 1.00 93.44 227 VAL A O 1
ATOM 1805 N N . ILE A 1 228 ? -18.426 14.398 15.335 1.00 90.75 228 ILE A N 1
ATOM 1806 C CA . ILE A 1 228 ? -19.312 13.325 15.815 1.00 90.75 228 ILE A CA 1
ATOM 1807 C C . ILE A 1 228 ? -18.645 12.548 16.954 1.00 90.75 228 ILE A C 1
ATOM 1809 O O . ILE A 1 228 ? -19.252 12.360 18.008 1.00 90.75 228 ILE A O 1
ATOM 1813 N N . ASP A 1 229 ? -17.389 12.144 16.778 1.00 89.81 229 ASP A N 1
ATOM 1814 C CA . ASP A 1 229 ? -16.632 11.407 17.786 1.00 89.81 229 ASP A CA 1
ATOM 1815 C C . ASP A 1 229 ? -16.458 12.196 19.090 1.00 89.81 229 ASP A C 1
ATOM 1817 O O . ASP A 1 229 ? -16.596 11.634 20.181 1.00 89.81 229 ASP A O 1
ATOM 1821 N N . THR A 1 230 ? -16.164 13.497 18.993 1.00 88.62 230 THR A N 1
ATOM 1822 C CA . THR A 1 230 ? -16.053 14.385 20.154 1.00 88.62 230 THR A CA 1
ATOM 1823 C C . THR A 1 230 ? -17.391 14.517 20.877 1.00 88.62 230 THR A C 1
ATOM 1825 O O . THR A 1 230 ? -17.430 14.360 22.097 1.00 88.62 230 THR A O 1
ATOM 1828 N N . GLN A 1 231 ? -18.488 14.743 20.148 1.00 90.00 231 GLN A N 1
ATOM 1829 C CA . GLN A 1 231 ? -19.820 14.871 20.743 1.00 90.00 231 GLN A CA 1
ATOM 1830 C C . GLN A 1 231 ? -20.252 13.578 21.437 1.00 90.00 231 GLN A C 1
ATOM 1832 O O . GLN A 1 231 ? -20.632 13.613 22.604 1.00 90.00 231 GLN A O 1
ATOM 1837 N N . LEU A 1 232 ? -20.101 12.424 20.778 1.00 88.44 232 LEU A N 1
ATOM 1838 C CA . LEU A 1 232 ? -20.417 11.123 21.376 1.00 88.44 232 LEU A CA 1
ATOM 1839 C C . LEU A 1 232 ? -19.588 10.854 22.638 1.00 88.44 232 LEU A C 1
ATOM 1841 O O . LEU A 1 232 ? -20.110 10.323 23.619 1.00 88.44 232 LEU A O 1
ATOM 1845 N N . HIS A 1 233 ? -18.308 11.242 22.642 1.00 87.62 233 HIS A N 1
ATOM 1846 C CA . HIS A 1 233 ? -17.459 11.109 23.822 1.00 87.62 233 HIS A CA 1
ATOM 1847 C C . HIS A 1 233 ? -17.941 11.986 24.986 1.00 87.62 233 HIS A C 1
ATOM 1849 O O . HIS A 1 233 ? -18.082 11.480 26.100 1.00 87.62 233 HIS A O 1
ATOM 1855 N N . MET A 1 234 ? -18.240 13.264 24.726 1.00 87.12 234 MET A N 1
ATOM 1856 C CA . MET A 1 234 ? -18.760 14.194 25.734 1.00 87.12 234 MET A CA 1
ATOM 1857 C C . MET A 1 234 ? -20.112 13.732 26.283 1.00 87.12 234 MET A C 1
ATOM 1859 O O . MET A 1 234 ? -20.300 13.693 27.497 1.00 87.12 234 MET A O 1
ATOM 1863 N N . THR A 1 235 ? -21.041 13.316 25.416 1.00 87.69 235 THR A N 1
ATOM 1864 C CA . THR A 1 235 ? -22.331 12.756 25.839 1.00 87.69 235 THR A CA 1
ATOM 1865 C C . THR A 1 235 ? -22.128 11.524 26.713 1.00 87.69 235 THR A C 1
ATOM 1867 O O . THR A 1 235 ? -22.746 11.428 27.769 1.00 87.69 235 THR A O 1
ATOM 1870 N N . GLY A 1 236 ? -21.224 10.614 26.336 1.00 85.00 236 GLY A N 1
ATOM 1871 C CA . GLY A 1 236 ? -20.886 9.447 27.152 1.00 85.00 236 GLY A CA 1
ATOM 1872 C C . GLY A 1 236 ? -20.351 9.817 28.540 1.00 85.00 236 GLY A C 1
ATOM 1873 O O . GLY A 1 236 ? -20.756 9.209 29.529 1.00 85.00 236 GLY A O 1
ATOM 1874 N N . GLN A 1 237 ? -19.496 10.841 28.638 1.00 85.56 237 GLN A N 1
ATOM 1875 C CA . GLN A 1 237 ? -18.988 11.345 29.921 1.00 85.56 237 GLN A CA 1
ATOM 1876 C C . GLN A 1 237 ? -20.093 11.967 30.786 1.00 85.56 237 GLN A C 1
ATOM 1878 O O . GLN A 1 237 ? -20.150 11.696 31.985 1.00 85.56 237 GLN A O 1
ATOM 1883 N N . ILE A 1 238 ? -20.982 12.768 30.190 1.00 86.19 238 ILE A N 1
ATOM 1884 C CA . ILE A 1 238 ? -22.112 13.396 30.890 1.00 86.19 238 ILE A CA 1
ATOM 1885 C C . ILE A 1 238 ? -23.100 12.331 31.375 1.00 86.19 238 ILE A C 1
ATOM 1887 O O . ILE A 1 238 ? -23.487 12.325 32.537 1.00 86.19 238 ILE A O 1
ATOM 1891 N N . VAL A 1 239 ? -23.486 11.391 30.513 1.00 81.62 239 VAL A N 1
ATOM 1892 C CA . VAL A 1 239 ? -24.400 10.301 30.879 1.00 81.62 239 VAL A CA 1
ATOM 1893 C C . VAL A 1 239 ? -23.788 9.433 31.982 1.00 81.62 239 VAL A C 1
ATOM 1895 O O . VAL A 1 239 ? -24.470 9.112 32.953 1.00 81.62 239 VAL A O 1
ATOM 1898 N N . GLY A 1 240 ? -22.495 9.109 31.884 1.00 80.44 240 GLY A N 1
ATOM 1899 C CA . GLY A 1 240 ? -21.776 8.355 32.912 1.00 80.44 240 GLY A CA 1
ATOM 1900 C C . GLY A 1 240 ? -21.706 9.076 34.263 1.00 80.44 240 GLY A C 1
ATOM 1901 O O . GLY A 1 240 ? -21.877 8.438 35.302 1.00 80.44 240 GLY A O 1
ATOM 1902 N N . SER A 1 241 ? -21.508 10.399 34.271 1.00 80.62 241 SER A N 1
ATOM 1903 C CA . SER A 1 241 ? -21.455 11.188 35.509 1.00 80.62 241 SER A CA 1
ATOM 1904 C C . SER A 1 241 ? -22.834 11.394 36.146 1.00 80.62 241 SER A C 1
ATOM 1906 O O . SER A 1 241 ? -22.952 11.355 37.372 1.00 80.62 241 SER A O 1
ATOM 1908 N N . VAL A 1 242 ? -23.883 11.548 35.330 1.00 77.19 242 VAL A N 1
ATOM 1909 C CA . VAL A 1 242 ? -25.274 11.725 35.779 1.00 77.19 242 VAL A CA 1
ATOM 1910 C C . VAL A 1 242 ? -25.868 10.421 36.313 1.00 77.19 242 VAL A C 1
ATOM 1912 O O . VAL A 1 242 ? -26.582 10.442 37.313 1.00 77.19 242 VAL A O 1
ATOM 1915 N N . LEU A 1 243 ? -25.576 9.276 35.690 1.00 71.38 243 LEU A N 1
ATOM 1916 C CA . LEU A 1 243 ? -26.249 8.021 36.032 1.00 71.38 243 LEU A CA 1
ATOM 1917 C C . LEU A 1 243 ? -25.687 7.283 37.258 1.00 71.38 243 LEU A C 1
ATOM 1919 O O . LEU A 1 243 ? -26.334 6.320 37.663 1.00 71.38 243 LEU A O 1
ATOM 1923 N N . ARG A 1 244 ? -24.543 7.693 37.853 1.00 56.97 244 ARG A N 1
ATOM 1924 C C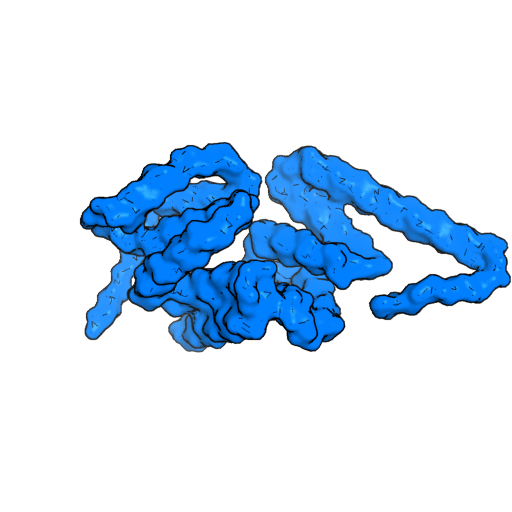A . ARG A 1 244 ? -23.878 7.062 39.034 1.00 56.97 244 ARG A CA 1
ATOM 1925 C C . ARG A 1 244 ? -24.140 5.549 39.175 1.00 56.97 244 ARG A C 1
ATOM 1927 O O . ARG A 1 244 ? -24.440 5.040 40.252 1.00 56.97 244 ARG A O 1
ATOM 1934 N N . LYS A 1 245 ? -24.045 4.817 38.074 1.00 48.66 245 LYS A N 1
ATOM 1935 C CA . LYS A 1 245 ? -24.097 3.361 38.047 1.00 48.66 245 LYS A CA 1
ATOM 1936 C C . LYS A 1 245 ? -22.853 2.919 37.329 1.00 48.66 245 LYS A C 1
ATOM 1938 O O . LYS A 1 245 ? -22.498 3.502 36.308 1.00 48.66 245 LYS A O 1
ATOM 1943 N N 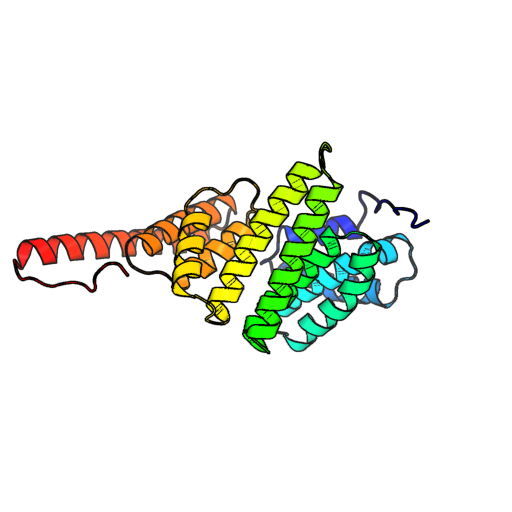. GLU A 1 246 ? -22.218 1.906 37.895 1.00 45.03 246 GLU A N 1
ATOM 1944 C CA . GLU A 1 246 ? -21.101 1.143 37.353 1.00 45.03 246 GLU A CA 1
ATOM 1945 C C . GLU A 1 246 ? -21.475 0.535 35.990 1.00 45.03 246 GLU A C 1
ATOM 1947 O O . GLU A 1 246 ? -21.625 -0.669 35.823 1.00 45.03 246 GLU A O 1
ATOM 1952 N N . TRP A 1 247 ? -21.657 1.373 34.976 1.00 44.50 247 TRP A N 1
ATOM 1953 C CA . TRP A 1 247 ? -21.533 0.962 33.597 1.00 44.50 247 TRP A CA 1
ATOM 1954 C C . TRP A 1 247 ? -20.042 0.841 33.354 1.00 44.50 247 TRP A C 1
ATOM 1956 O O . TRP A 1 247 ? -19.353 1.791 32.981 1.00 44.50 247 TRP A O 1
ATOM 1966 N N . THR A 1 248 ? -19.536 -0.358 33.615 1.00 43.41 248 THR A N 1
ATOM 1967 C CA . THR A 1 248 ? -18.320 -0.820 32.971 1.00 43.41 248 THR A CA 1
ATOM 1968 C C . THR A 1 248 ? -18.606 -0.823 31.472 1.00 43.41 248 THR A C 1
ATOM 1970 O O . THR A 1 248 ? -19.086 -1.794 30.895 1.00 43.41 248 THR A O 1
ATOM 1973 N N . LEU A 1 249 ? -18.335 0.311 30.816 1.00 45.78 249 LEU A N 1
ATOM 1974 C CA . LEU A 1 249 ? -18.005 0.286 29.398 1.00 45.78 249 LEU A CA 1
ATOM 1975 C C . LEU A 1 249 ? -16.970 -0.833 29.213 1.00 45.78 249 LEU A C 1
ATOM 1977 O O . LEU A 1 249 ? -16.128 -1.010 30.106 1.00 45.78 249 LEU A O 1
ATOM 1981 N N . PRO A 1 250 ? -17.014 -1.593 28.102 1.00 39.97 250 PRO A N 1
ATOM 1982 C CA . PRO A 1 250 ? -15.963 -2.549 27.805 1.00 39.97 250 PRO A CA 1
ATOM 1983 C C . PRO A 1 250 ? -14.639 -1.821 28.002 1.00 39.97 250 PRO A C 1
ATOM 1985 O O . PRO A 1 250 ? -14.447 -0.728 27.457 1.00 39.97 250 PRO A O 1
ATOM 1988 N N . ARG A 1 251 ? -13.803 -2.360 28.896 1.00 38.31 251 ARG A N 1
ATOM 1989 C CA . ARG A 1 251 ? -12.505 -1.772 29.229 1.00 38.31 251 ARG A CA 1
ATOM 1990 C C . ARG A 1 251 ? -11.739 -1.485 27.931 1.00 38.31 251 ARG A C 1
ATOM 1992 O O . ARG A 1 251 ? -12.017 -2.133 26.924 1.00 38.31 251 ARG A O 1
ATOM 1999 N N . PRO A 1 252 ? -10.797 -0.527 27.933 1.00 37.94 252 PRO A N 1
ATOM 2000 C CA . PRO A 1 252 ? -10.010 -0.210 26.752 1.00 37.94 252 PRO A CA 1
ATOM 2001 C C . PRO A 1 252 ? -9.099 -1.396 26.412 1.00 37.94 252 PRO A C 1
ATOM 2003 O O . PRO A 1 252 ? -7.961 -1.475 26.865 1.00 37.94 252 PRO A O 1
ATOM 2006 N N . TRP A 1 253 ? -9.638 -2.341 25.654 1.00 45.72 253 TRP A N 1
ATOM 2007 C CA . TRP A 1 253 ? -8.938 -3.315 24.837 1.00 45.72 253 TRP A CA 1
ATOM 2008 C C . TRP A 1 253 ? -9.827 -3.662 23.643 1.00 45.72 253 TRP A C 1
ATOM 2010 O O . TRP A 1 253 ? -11.019 -3.994 23.841 1.00 45.72 253 TRP A O 1
#